Protein AF-A0A8H5GLR8-F1 (afdb_monomer)

Secondary structure (DSSP, 8-state):
--TTHHHHHHHHHHHHT-----S-HHHHHHHHHHIIIIIHHHHHHHHHHHH-SB---SS-HHHHHHHHS-HHHHH-GGGGG-STTHHHHHHHHHHHHHHHHHHHHHHHTT--TT-HHHHHHHHHHHHHHHTHHHHHHHHHHH-----HHHHT-TT--S--SHHHHHHHTTPPBS-SSS----PPPTTS---SHHHHHHHHHHHH-GGGGGTTHHHHHHHHHGGGHHHHHHTT-

Organism: NCBI:txid182062

Radius of gyration: 23.13 Å; Cα contacts (8 Å, |Δi|>4): 147; chains: 1; bounding box: 67×40×67 Å

Solvent-accessible surface area (backbone atoms only — not comparable to full-atom values): 13855 Å² total; per-residue (Å²): 137,72,76,64,62,62,55,57,54,52,55,57,50,57,67,72,61,64,72,77,70,66,67,49,68,65,57,49,50,51,48,53,49,45,40,57,74,48,43,49,62,51,49,30,53,51,54,31,63,71,66,48,62,54,59,66,54,85,91,43,58,70,59,36,47,57,48,69,36,46,72,59,35,71,79,37,61,71,55,70,66,63,43,54,50,52,60,58,49,53,50,62,51,54,53,55,54,46,55,49,55,52,48,50,58,60,44,58,80,70,51,61,94,79,47,59,66,60,51,53,49,51,50,52,54,50,36,62,72,47,32,42,53,62,50,51,47,51,58,59,41,58,56,74,75,76,56,74,82,63,68,77,42,94,81,65,84,68,63,78,48,57,67,48,33,32,57,75,70,68,51,53,64,68,55,94,86,56,88,66,80,78,69,78,62,84,88,69,68,70,80,32,55,65,51,43,54,53,47,47,41,71,77,67,34,75,65,55,37,50,62,67,38,66,58,53,45,50,66,57,52,56,70,46,48,65,60,59,56,60,76,75,112

Structure (mmCIF, N/CA/C/O backbone):
data_AF-A0A8H5GLR8-F1
#
_entry.id   AF-A0A8H5GLR8-F1
#
loop_
_atom_site.group_PDB
_atom_site.id
_atom_site.type_symbol
_atom_site.label_atom_id
_atom_site.label_alt_id
_atom_site.label_comp_id
_atom_site.label_asym_id
_atom_site.label_entity_id
_atom_site.label_seq_id
_atom_site.pdbx_PDB_ins_code
_atom_site.Cartn_x
_atom_site.Cartn_y
_atom_site.Cartn_z
_atom_site.occupancy
_atom_site.B_iso_or_equiv
_atom_site.auth_seq_id
_atom_site.auth_comp_id
_atom_site.auth_asym_id
_atom_site.auth_atom_id
_atom_site.pdbx_PDB_model_num
ATOM 1 N N . MET A 1 1 ? 42.102 12.357 -31.271 1.00 46.59 1 MET A N 1
ATOM 2 C CA . MET A 1 1 ? 41.316 13.288 -30.426 1.00 46.59 1 MET A CA 1
ATOM 3 C C . MET A 1 1 ? 39.898 13.546 -30.969 1.00 46.59 1 MET A C 1
ATOM 5 O O . MET A 1 1 ? 39.200 14.393 -30.437 1.00 46.59 1 MET A O 1
ATOM 9 N N . SER A 1 2 ? 39.437 12.799 -31.984 1.00 44.88 2 SER A N 1
ATOM 10 C CA . SER A 1 2 ? 38.099 12.926 -32.594 1.00 44.88 2 SER A CA 1
ATOM 11 C C . SER A 1 2 ? 37.100 11.843 -32.152 1.00 44.88 2 SER A C 1
ATOM 13 O O . SER A 1 2 ? 35.905 11.990 -32.369 1.00 44.88 2 SER A O 1
ATOM 15 N N . THR A 1 3 ? 37.557 10.778 -31.490 1.00 44.88 3 THR A N 1
ATOM 16 C CA . THR A 1 3 ? 36.729 9.629 -31.073 1.00 44.88 3 THR A CA 1
ATOM 17 C C . THR A 1 3 ? 36.078 9.771 -29.695 1.00 44.88 3 THR A C 1
ATOM 19 O O . THR A 1 3 ? 35.185 9.001 -29.367 1.00 44.88 3 THR A O 1
ATOM 22 N N . ILE A 1 4 ? 36.475 10.759 -28.886 1.00 44.59 4 ILE A N 1
ATOM 23 C CA . ILE A 1 4 ? 35.884 10.987 -27.551 1.00 44.59 4 ILE A CA 1
ATOM 24 C C . ILE A 1 4 ? 34.632 11.881 -27.645 1.00 44.59 4 ILE A C 1
ATOM 26 O O . ILE A 1 4 ? 33.706 11.744 -26.850 1.00 44.59 4 ILE A O 1
ATOM 30 N N . ILE A 1 5 ? 34.544 12.737 -28.668 1.00 43.62 5 ILE A N 1
ATOM 31 C CA . ILE A 1 5 ? 33.440 13.697 -28.837 1.00 43.62 5 ILE A CA 1
ATOM 32 C C . ILE A 1 5 ? 32.143 13.004 -29.309 1.00 43.62 5 ILE A C 1
ATOM 34 O O . ILE A 1 5 ? 31.051 13.432 -28.937 1.00 43.62 5 ILE A O 1
ATOM 38 N N . SER A 1 6 ? 32.226 11.881 -30.035 1.00 40.78 6 SER A N 1
ATOM 39 C CA . SER A 1 6 ? 31.035 11.122 -30.465 1.00 40.78 6 SER A CA 1
ATOM 40 C C . SER A 1 6 ? 30.345 10.355 -29.326 1.00 40.78 6 SER A C 1
ATOM 42 O O . SER A 1 6 ? 29.136 10.128 -29.379 1.00 40.78 6 SER A O 1
ATOM 44 N N . SER A 1 7 ? 31.082 10.008 -28.265 1.00 40.75 7 SER A N 1
ATOM 45 C CA . SER A 1 7 ? 30.530 9.320 -27.088 1.00 40.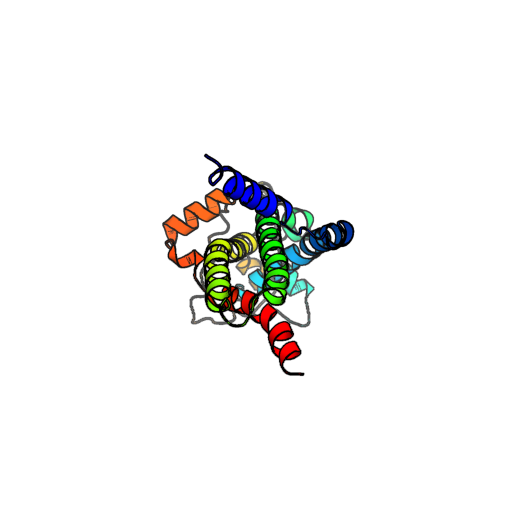75 7 SER A CA 1
ATOM 46 C C . SER A 1 7 ? 29.696 10.266 -26.211 1.00 40.75 7 SER A C 1
ATOM 48 O O . SER A 1 7 ? 28.595 9.924 -25.781 1.00 40.75 7 SER A O 1
ATOM 50 N N . VAL A 1 8 ? 30.145 11.515 -26.038 1.00 43.00 8 VAL A N 1
ATOM 51 C CA . VAL A 1 8 ? 29.440 12.520 -25.216 1.00 43.00 8 VAL A CA 1
ATOM 52 C C . VAL A 1 8 ? 28.137 12.998 -25.878 1.00 43.00 8 VAL A C 1
ATOM 54 O O . VAL A 1 8 ? 27.145 13.260 -25.192 1.00 43.00 8 VAL A O 1
ATOM 57 N N . SER A 1 9 ? 28.094 13.033 -27.216 1.00 37.41 9 SER A N 1
ATOM 58 C CA . SER A 1 9 ? 26.870 13.333 -27.974 1.00 37.41 9 SER A CA 1
ATOM 59 C C . SER A 1 9 ? 25.804 12.234 -27.834 1.00 37.41 9 SER A C 1
ATOM 61 O O . SER A 1 9 ? 24.622 12.551 -27.699 1.00 37.41 9 SER A O 1
ATOM 63 N N . SER A 1 10 ? 26.206 10.958 -27.757 1.00 38.25 10 SER A N 1
ATOM 64 C CA . SER A 1 10 ? 25.266 9.846 -27.533 1.00 38.25 10 SER A CA 1
ATOM 65 C C . SER A 1 10 ? 24.681 9.849 -26.116 1.00 38.25 10 SER A C 1
ATOM 67 O O . SER A 1 10 ? 23.498 9.568 -25.942 1.00 38.25 10 SER A O 1
ATOM 69 N N . ILE A 1 11 ? 25.464 10.246 -25.107 1.00 44.25 11 ILE A N 1
ATOM 70 C CA . ILE A 1 11 ? 24.987 10.343 -23.715 1.00 44.25 11 ILE A CA 1
ATOM 71 C C . ILE A 1 11 ? 23.998 11.510 -23.547 1.00 44.25 11 ILE A C 1
ATOM 73 O O . ILE A 1 11 ? 22.987 11.368 -22.861 1.00 44.25 11 ILE A O 1
ATOM 77 N N . SER A 1 12 ? 24.224 12.637 -24.232 1.00 34.44 12 SER A N 1
ATOM 78 C CA . SER A 1 12 ? 23.285 13.773 -24.205 1.00 34.44 12 SER A CA 1
ATOM 79 C C . SER A 1 12 ? 21.965 13.465 -24.926 1.00 34.44 12 SER A C 1
ATOM 81 O O . SER A 1 12 ? 20.910 13.947 -24.519 1.00 34.44 12 SER A O 1
ATOM 83 N N . CYS A 1 13 ? 21.990 12.610 -25.953 1.00 35.56 13 CYS A N 1
ATOM 84 C CA . CYS A 1 13 ? 20.774 12.151 -26.629 1.00 35.56 13 CYS A CA 1
ATOM 85 C C . CYS A 1 13 ? 20.002 11.104 -25.800 1.00 35.56 13 CYS A C 1
ATOM 87 O O . CYS A 1 13 ? 18.771 11.073 -25.830 1.00 35.56 13 CYS A O 1
ATOM 89 N N . PHE A 1 14 ? 20.703 10.306 -24.986 1.00 34.09 14 PHE A N 1
ATOM 90 C CA . PHE A 1 14 ? 20.088 9.341 -24.068 1.00 34.09 14 PHE A CA 1
ATOM 91 C C . PHE A 1 14 ? 19.267 10.022 -22.958 1.00 34.09 14 PHE A C 1
ATOM 93 O O . PHE A 1 14 ? 18.215 9.527 -22.567 1.00 34.09 14 PHE A O 1
ATOM 100 N N . PHE A 1 15 ? 19.685 11.207 -22.501 1.00 34.91 15 PHE A N 1
ATOM 101 C CA . PHE A 1 15 ? 18.905 11.988 -21.532 1.00 34.91 15 PHE A CA 1
ATOM 102 C C . PHE A 1 15 ? 17.712 12.727 -22.156 1.00 34.91 15 PHE A C 1
ATOM 104 O O . PHE A 1 15 ? 16.694 12.912 -21.490 1.00 34.91 15 PHE A O 1
ATOM 111 N N . HIS A 1 16 ? 17.788 13.100 -23.438 1.00 36.31 16 HIS A N 1
ATOM 112 C CA . HIS A 1 16 ? 16.696 13.793 -24.136 1.00 36.31 16 HIS A CA 1
ATOM 113 C C . HIS A 1 16 ? 15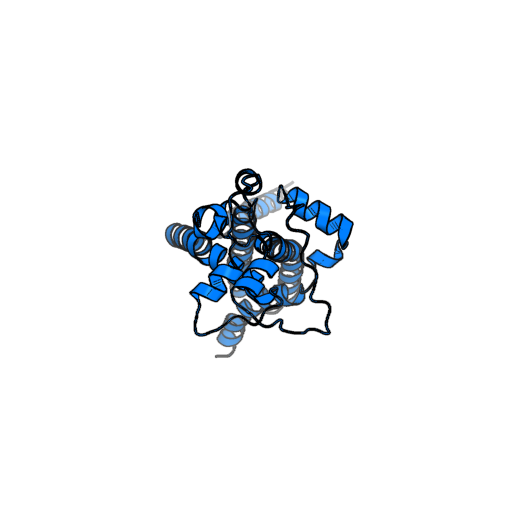.617 12.845 -24.699 1.00 36.31 16 HIS A C 1
ATOM 115 O O . HIS A 1 16 ? 14.591 13.291 -25.217 1.00 36.31 16 HIS A O 1
ATOM 121 N N . THR A 1 17 ? 15.838 11.534 -24.582 1.00 42.75 17 THR A N 1
ATOM 122 C CA . THR A 1 17 ? 14.923 10.464 -25.002 1.00 42.75 17 THR A CA 1
ATOM 123 C C . THR A 1 17 ? 14.305 9.726 -23.818 1.00 42.75 17 THR A C 1
ATOM 125 O O . THR A 1 17 ? 13.822 8.613 -23.984 1.00 42.75 17 THR A O 1
ATOM 128 N N . LEU A 1 18 ? 14.234 10.349 -22.635 1.00 40.25 18 LEU A N 1
ATOM 129 C CA . LEU A 1 18 ? 13.210 9.986 -21.655 1.00 40.25 18 LEU A CA 1
ATOM 130 C C . LEU A 1 18 ? 11.858 10.407 -22.242 1.00 40.25 18 LEU A C 1
ATOM 132 O O . LEU A 1 18 ? 11.520 11.594 -22.203 1.00 40.25 18 LEU A O 1
ATOM 136 N N . PRO A 1 19 ? 11.053 9.488 -22.800 1.00 47.41 19 PRO A N 1
ATOM 137 C CA . PRO A 1 19 ? 9.763 9.834 -23.336 1.00 47.41 19 PRO A CA 1
ATOM 138 C C . PRO A 1 19 ? 8.826 9.788 -22.141 1.00 47.41 19 PRO A C 1
ATOM 140 O O . PRO A 1 19 ? 7.995 8.895 -22.001 1.00 47.41 19 PRO A O 1
ATOM 143 N N . PHE A 1 20 ? 8.906 10.813 -21.296 1.00 43.56 20 PHE A N 1
ATOM 144 C CA . PHE A 1 20 ? 7.704 11.312 -20.651 1.00 43.56 20 PHE A CA 1
ATOM 145 C C . PHE A 1 20 ? 6.862 11.925 -21.781 1.00 43.56 20 PHE A C 1
ATOM 147 O O . PHE A 1 20 ? 6.692 13.133 -21.898 1.00 43.56 20 PHE A O 1
ATOM 154 N N . ARG A 1 21 ? 6.388 11.086 -22.712 1.00 45.56 21 ARG A N 1
ATOM 155 C CA . ARG A 1 21 ? 5.297 11.436 -23.606 1.00 45.56 21 ARG A CA 1
ATOM 156 C C . ARG A 1 21 ? 4.118 11.469 -22.662 1.00 45.56 21 ARG A C 1
ATOM 158 O O . ARG A 1 21 ? 3.559 10.433 -22.319 1.00 45.56 21 ARG A O 1
ATOM 165 N N . ILE A 1 22 ? 3.890 12.660 -22.123 1.00 50.97 22 ILE A N 1
ATOM 166 C CA . ILE A 1 22 ? 2.874 12.963 -21.137 1.00 50.97 22 ILE A CA 1
ATOM 167 C C . ILE A 1 22 ? 1.549 12.477 -21.734 1.00 50.97 22 ILE A C 1
ATOM 169 O O . ILE A 1 22 ? 0.907 13.185 -22.507 1.00 50.97 22 ILE A O 1
ATOM 173 N N . ALA A 1 23 ? 1.129 11.254 -21.391 1.00 52.47 23 ALA A N 1
ATOM 174 C CA . ALA A 1 23 ? -0.288 10.985 -21.226 1.00 52.47 23 ALA A CA 1
ATOM 175 C C . ALA A 1 23 ? -0.777 12.162 -20.388 1.00 52.47 23 ALA A C 1
ATOM 177 O O . ALA A 1 23 ? -0.186 12.400 -19.334 1.00 52.47 23 ALA A O 1
ATOM 178 N N . SER A 1 24 ? -1.671 12.973 -20.964 1.00 68.44 24 SER A N 1
ATOM 179 C CA . SER A 1 24 ? -1.927 14.366 -20.577 1.00 68.44 24 SER A CA 1
ATOM 180 C C . SER A 1 24 ? -1.758 14.589 -19.067 1.00 68.44 24 SER A C 1
ATOM 182 O O . SER A 1 24 ? -2.217 13.759 -18.282 1.00 68.44 24 SER A O 1
ATOM 184 N N . PRO A 1 25 ? -1.121 15.685 -18.611 1.00 74.88 25 PRO A N 1
ATOM 185 C CA . PRO A 1 25 ? -0.875 15.886 -17.177 1.00 74.88 25 PRO A CA 1
ATOM 186 C C . PRO A 1 25 ? -2.185 15.788 -16.376 1.00 74.88 25 PRO A C 1
ATOM 188 O O . PRO A 1 25 ? -2.197 15.347 -15.233 1.00 74.88 25 PRO A O 1
ATOM 191 N N . LEU A 1 26 ? -3.306 16.079 -17.038 1.00 79.12 26 LEU A N 1
ATOM 192 C CA . LEU A 1 26 ? -4.665 15.843 -16.579 1.00 79.12 26 LEU A CA 1
ATOM 193 C C . LEU A 1 26 ? -5.005 14.365 -16.301 1.00 79.12 26 LEU A C 1
ATOM 195 O O . LEU A 1 26 ? -5.579 14.089 -15.257 1.00 79.12 26 LEU A O 1
ATOM 199 N N . LEU A 1 27 ? -4.647 13.408 -17.164 1.00 79.50 27 LEU A N 1
ATOM 200 C CA . LEU A 1 27 ? -4.797 11.971 -16.890 1.00 79.50 27 LEU A CA 1
ATOM 201 C C . LEU A 1 27 ? -3.918 11.518 -15.723 1.00 79.50 27 LEU A C 1
ATOM 203 O O . LEU A 1 27 ? -4.358 10.713 -14.904 1.00 79.50 27 LEU A O 1
ATOM 207 N N . PHE A 1 28 ? -2.694 12.042 -15.622 1.00 77.31 28 PHE A N 1
ATOM 208 C CA . PHE A 1 28 ? -1.814 11.745 -14.492 1.00 77.31 28 PHE A CA 1
ATOM 209 C C . PHE A 1 28 ? -2.422 12.242 -13.174 1.00 77.31 28 PHE A C 1
ATOM 211 O O . PHE A 1 28 ? -2.569 11.465 -12.233 1.00 77.31 28 PHE A O 1
ATOM 218 N N . VAL A 1 29 ? -2.845 13.508 -13.131 1.00 82.31 29 VAL A N 1
ATOM 219 C CA . VAL A 1 29 ? -3.492 14.113 -11.959 1.00 82.31 29 VAL A CA 1
ATOM 220 C C . VAL A 1 29 ? -4.812 13.415 -11.637 1.00 82.31 29 V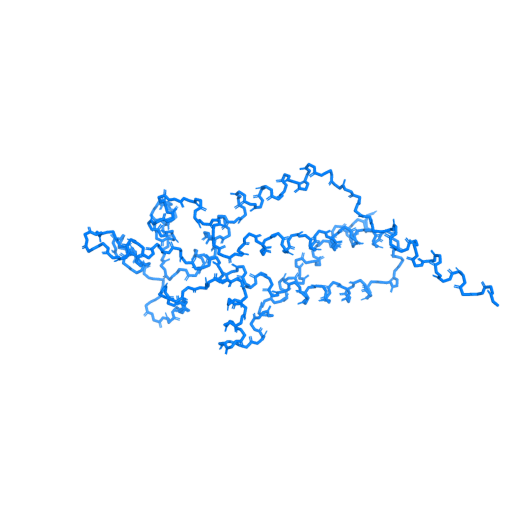AL A C 1
ATOM 222 O O . VAL A 1 29 ? -5.039 13.063 -10.485 1.00 82.31 29 VAL A O 1
ATOM 225 N N . SER A 1 30 ? -5.654 13.146 -12.638 1.00 85.75 30 SER A N 1
ATOM 226 C CA . SER A 1 30 ? -6.920 12.420 -12.475 1.00 85.75 30 SER A CA 1
ATOM 227 C C . SER A 1 30 ? -6.700 11.032 -11.876 1.00 85.75 30 SER A C 1
ATOM 229 O O . SER A 1 30 ? -7.392 10.652 -10.935 1.00 85.75 30 SER A O 1
ATOM 231 N N . ARG A 1 31 ? -5.691 10.294 -12.352 1.00 82.19 31 ARG A N 1
ATOM 232 C CA . ARG A 1 31 ? -5.338 8.982 -11.805 1.00 82.19 31 ARG A CA 1
ATOM 233 C C . ARG A 1 31 ? -4.783 9.076 -10.387 1.00 82.19 31 ARG A C 1
ATOM 235 O O . ARG A 1 31 ? -5.154 8.259 -9.552 1.00 82.19 31 ARG A O 1
ATOM 242 N N . MET A 1 32 ? -3.903 10.036 -10.105 1.00 82.69 32 MET A N 1
ATOM 243 C CA . MET A 1 32 ? -3.391 10.253 -8.746 1.00 82.69 32 MET A CA 1
ATOM 244 C C . MET A 1 32 ? -4.530 10.580 -7.783 1.00 82.69 32 MET A C 1
ATOM 246 O O . MET A 1 32 ? -4.592 10.014 -6.696 1.00 82.69 32 MET A O 1
ATOM 250 N N . LEU A 1 33 ? -5.472 11.419 -8.214 1.00 86.19 33 LEU A N 1
ATOM 251 C CA . LEU A 1 33 ? -6.668 11.744 -7.452 1.00 86.19 33 LEU A CA 1
ATOM 252 C C . LEU A 1 33 ? -7.563 10.515 -7.253 1.00 86.19 33 LEU A C 1
ATOM 254 O O . LEU A 1 33 ? -8.051 10.304 -6.151 1.00 86.19 33 LEU A O 1
ATOM 258 N N . TYR A 1 34 ? -7.738 9.675 -8.275 1.00 88.69 34 TYR A N 1
ATOM 259 C CA . TYR A 1 34 ? -8.478 8.416 -8.165 1.00 88.69 34 TYR A CA 1
ATOM 260 C C . TYR A 1 34 ? -7.835 7.460 -7.149 1.00 88.69 34 TYR A C 1
ATOM 262 O O . TYR A 1 34 ? -8.517 6.923 -6.279 1.00 88.69 34 TYR A O 1
ATOM 270 N N . ILE A 1 35 ? -6.516 7.266 -7.222 1.00 83.19 35 ILE A N 1
ATOM 271 C CA . ILE A 1 35 ? -5.778 6.405 -6.287 1.00 83.19 35 ILE A CA 1
ATOM 272 C C . ILE A 1 35 ? -5.864 6.963 -4.869 1.00 83.19 35 ILE A C 1
ATOM 274 O O . ILE A 1 35 ? -6.059 6.196 -3.930 1.00 83.19 35 ILE A O 1
ATOM 278 N N . LEU A 1 36 ? -5.751 8.282 -4.718 1.00 83.88 36 LEU A N 1
ATOM 279 C CA . LEU A 1 36 ? -5.915 8.940 -3.435 1.00 83.88 36 LEU A CA 1
ATOM 280 C C . LEU A 1 36 ? -7.332 8.689 -2.913 1.00 83.88 36 LEU A C 1
ATOM 282 O O . LEU A 1 36 ? -7.474 8.012 -1.914 1.00 83.88 36 LEU A O 1
ATOM 286 N N . LEU A 1 37 ? -8.371 9.145 -3.612 1.00 86.69 37 LEU A N 1
ATOM 287 C CA . LEU A 1 37 ? -9.754 9.140 -3.122 1.00 86.69 37 LEU A CA 1
ATOM 288 C C . LEU A 1 37 ? -10.378 7.748 -2.977 1.00 86.69 37 LEU A C 1
ATOM 290 O O . LEU A 1 37 ? -11.208 7.549 -2.097 1.00 86.69 37 LEU A O 1
ATOM 294 N N . LEU A 1 38 ? -10.040 6.809 -3.861 1.00 88.50 38 LEU A N 1
ATOM 295 C CA . LEU A 1 38 ? -10.677 5.490 -3.912 1.00 88.50 38 LEU A CA 1
ATOM 296 C C . LEU A 1 38 ? -9.692 4.360 -3.635 1.00 88.50 38 LEU A C 1
ATOM 298 O O . LEU A 1 38 ? -10.050 3.389 -2.971 1.00 88.50 38 LEU A O 1
ATOM 302 N N . GLY A 1 39 ? -8.450 4.475 -4.105 1.00 85.12 39 GLY A N 1
ATOM 303 C CA . GLY A 1 39 ? -7.438 3.429 -3.943 1.00 85.12 39 GLY A CA 1
ATOM 304 C C . GLY A 1 39 ? -7.066 3.182 -2.482 1.00 85.12 39 GLY A C 1
ATOM 305 O O . GLY A 1 39 ? -7.065 2.038 -2.045 1.00 85.12 39 GLY A O 1
ATOM 306 N N . ILE A 1 40 ? -6.823 4.241 -1.709 1.00 86.88 40 ILE A N 1
ATOM 307 C CA . ILE A 1 40 ? -6.464 4.118 -0.288 1.00 86.88 40 ILE A CA 1
ATOM 308 C C . ILE A 1 40 ? -7.588 3.470 0.542 1.00 86.88 40 ILE A C 1
ATOM 310 O O . ILE A 1 40 ? -7.323 2.434 1.150 1.00 86.88 40 ILE A O 1
ATOM 314 N N . PRO A 1 41 ? -8.830 4.000 0.573 1.00 88.19 41 PRO A N 1
ATOM 315 C CA . PRO A 1 41 ? -9.890 3.403 1.387 1.00 88.19 41 PRO A CA 1
ATOM 316 C C . PRO A 1 41 ? -10.299 2.005 0.919 1.00 88.19 41 PRO A C 1
ATOM 318 O O . PRO A 1 41 ? -10.629 1.160 1.746 1.00 88.19 41 PRO A O 1
ATOM 321 N N . SER A 1 42 ? -10.260 1.725 -0.388 1.00 88.75 42 SER A N 1
ATOM 322 C CA . SER A 1 42 ? -10.533 0.366 -0.872 1.00 88.75 42 SER A CA 1
ATOM 323 C C . SER A 1 42 ? -9.450 -0.617 -0.437 1.00 88.75 42 SER A C 1
ATOM 325 O O . SER A 1 42 ? -9.783 -1.711 0.009 1.00 88.75 42 SER A O 1
ATOM 327 N N . ALA A 1 43 ? -8.174 -0.226 -0.499 1.00 87.69 43 ALA A N 1
ATOM 328 C CA . ALA A 1 43 ? -7.065 -1.056 -0.051 1.00 87.69 43 ALA A CA 1
ATOM 329 C C . ALA A 1 43 ? -7.130 -1.333 1.456 1.00 87.69 43 ALA A C 1
ATOM 331 O O . ALA A 1 43 ? -6.993 -2.483 1.859 1.00 87.69 43 ALA A O 1
ATOM 332 N N . THR A 1 44 ? -7.386 -0.322 2.293 1.00 89.25 44 THR A N 1
ATOM 333 C CA . THR A 1 44 ? -7.487 -0.530 3.748 1.00 89.25 44 THR A CA 1
ATOM 334 C C . THR A 1 44 ? -8.643 -1.456 4.109 1.00 89.25 44 THR A C 1
ATOM 336 O O . THR A 1 44 ? -8.444 -2.389 4.880 1.00 89.25 44 THR A O 1
ATOM 339 N N . ILE A 1 45 ? -9.829 -1.252 3.523 1.00 90.56 45 ILE A N 1
ATOM 340 C CA . ILE A 1 45 ? -10.987 -2.122 3.757 1.00 90.56 45 ILE A CA 1
ATOM 341 C C . ILE A 1 45 ? -10.682 -3.545 3.288 1.00 90.56 45 ILE A C 1
ATOM 343 O O . ILE A 1 45 ? -10.948 -4.489 4.023 1.00 90.56 45 ILE A O 1
ATOM 347 N N . LEU A 1 46 ? -10.104 -3.704 2.095 1.00 90.81 46 LEU A N 1
ATOM 348 C CA . LEU A 1 46 ? -9.786 -5.012 1.528 1.00 90.81 46 LEU A CA 1
ATOM 349 C C . LEU A 1 46 ? -8.776 -5.775 2.388 1.00 90.81 46 LEU A C 1
ATOM 351 O O . LEU A 1 46 ? -9.021 -6.926 2.734 1.00 90.81 46 LEU A O 1
ATOM 355 N N . TYR A 1 47 ? -7.652 -5.150 2.742 1.00 89.12 47 TYR A N 1
ATOM 356 C CA . TYR A 1 47 ? -6.609 -5.823 3.513 1.00 89.12 47 TYR A CA 1
ATOM 357 C C . TYR A 1 47 ? -7.075 -6.162 4.926 1.00 89.12 47 TYR A C 1
ATOM 359 O O . TYR A 1 47 ? -6.813 -7.267 5.392 1.00 89.12 47 TYR A O 1
ATOM 367 N N . ARG A 1 48 ? -7.837 -5.276 5.577 1.00 88.69 48 ARG A N 1
ATOM 368 C CA . ARG A 1 48 ? -8.439 -5.586 6.878 1.00 88.69 48 ARG A CA 1
ATOM 369 C C . ARG A 1 48 ? -9.472 -6.705 6.767 1.00 88.69 48 ARG A C 1
ATOM 371 O O . ARG A 1 48 ? -9.416 -7.638 7.550 1.00 88.69 48 ARG A O 1
ATOM 378 N N . ALA A 1 49 ? -10.325 -6.692 5.742 1.00 89.06 49 ALA A N 1
ATOM 379 C CA . ALA A 1 49 ? -11.315 -7.749 5.532 1.00 89.06 49 ALA A CA 1
ATOM 380 C C . AL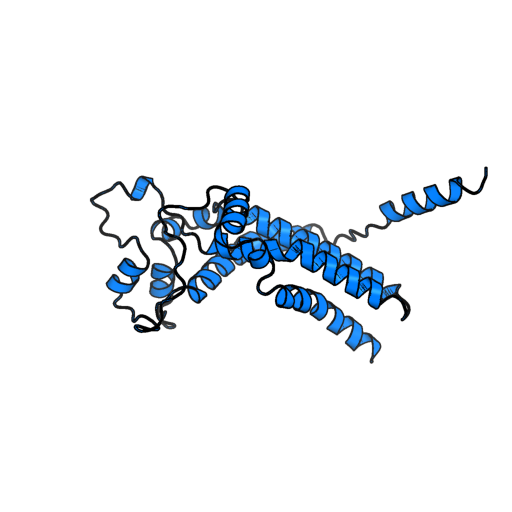A A 1 49 ? -10.690 -9.129 5.286 1.00 89.06 49 ALA A C 1
ATOM 382 O O . ALA A 1 49 ? -11.291 -10.133 5.647 1.00 89.06 49 ALA A O 1
ATOM 383 N N . ILE A 1 50 ? -9.496 -9.184 4.688 1.00 87.69 50 ILE A N 1
ATOM 384 C CA . ILE A 1 50 ? -8.752 -10.435 4.481 1.00 87.69 50 ILE A CA 1
ATOM 385 C C . ILE A 1 50 ? -8.119 -10.939 5.785 1.00 87.69 50 ILE A C 1
ATOM 387 O O . ILE A 1 50 ? -8.034 -12.147 5.986 1.00 87.69 50 ILE A O 1
ATOM 391 N N . CYS A 1 51 ? -7.641 -10.038 6.646 1.00 85.25 51 CYS A N 1
ATOM 392 C CA . CYS A 1 51 ? -6.928 -10.403 7.872 1.00 85.25 51 CYS A CA 1
ATOM 393 C C . CYS A 1 51 ? -7.833 -10.566 9.102 1.00 85.25 51 CYS A C 1
ATOM 395 O O . CYS A 1 51 ? -7.364 -11.059 10.124 1.00 85.25 51 CYS A O 1
ATOM 397 N N . THR A 1 52 ? -9.100 -10.165 9.017 1.00 86.12 52 THR A N 1
ATOM 398 C CA . THR A 1 52 ? -10.067 -10.307 10.107 1.00 86.12 52 THR A CA 1
ATOM 399 C C . THR A 1 52 ? -10.403 -11.788 10.367 1.00 86.12 52 THR A C 1
ATOM 401 O O . THR A 1 52 ? -10.812 -12.486 9.437 1.00 86.12 52 THR A O 1
ATOM 404 N N . PRO A 1 53 ? -10.306 -12.279 11.623 1.00 84.44 53 PRO A N 1
ATOM 405 C CA . PRO A 1 53 ? -10.662 -13.653 12.002 1.00 84.44 53 PRO A CA 1
ATOM 406 C C . PRO A 1 53 ? -12.176 -13.919 12.025 1.00 84.44 53 PRO A C 1
ATOM 408 O O . PRO A 1 53 ? -12.597 -15.045 12.276 1.00 84.44 53 PRO A O 1
ATOM 411 N N . TYR A 1 54 ? -13.020 -12.908 11.804 1.00 85.69 54 TYR A N 1
ATOM 412 C CA . TYR A 1 54 ? -14.475 -13.007 11.931 1.00 85.69 54 TYR A CA 1
ATOM 413 C C . TYR A 1 54 ? -15.173 -13.190 10.585 1.00 85.69 54 TYR A C 1
ATOM 415 O O . TYR A 1 54 ? -14.805 -12.593 9.573 1.00 85.69 54 TYR A O 1
ATOM 423 N N . VAL A 1 55 ? -16.260 -13.964 10.584 1.00 86.62 55 VAL A N 1
ATOM 424 C CA . VAL A 1 55 ? -17.130 -14.087 9.411 1.00 86.62 55 VAL A CA 1
ATOM 425 C C . VAL A 1 55 ? -17.933 -12.797 9.251 1.00 86.62 55 VAL A C 1
ATOM 427 O O . VAL A 1 55 ? -18.854 -12.513 10.018 1.00 86.62 55 VAL A O 1
ATOM 430 N N . LEU A 1 56 ? -17.585 -12.008 8.237 1.00 86.62 56 LEU A N 1
ATOM 431 C CA . LEU A 1 56 ? -18.252 -10.740 7.954 1.00 86.62 56 LEU A CA 1
ATOM 432 C C . LEU A 1 56 ? -19.593 -10.975 7.235 1.00 86.62 56 LEU A C 1
ATOM 434 O O . LEU A 1 56 ? -19.640 -11.682 6.223 1.00 86.62 56 LEU A O 1
ATOM 438 N N . PRO A 1 57 ? -20.697 -10.361 7.694 1.00 88.19 57 PRO A N 1
ATOM 439 C CA . PRO A 1 57 ? -21.987 -10.503 7.037 1.00 88.19 57 PRO A CA 1
ATOM 440 C C . PRO A 1 57 ? -22.018 -9.751 5.696 1.00 88.19 57 PRO A C 1
ATOM 442 O O . PRO A 1 57 ? -21.787 -8.544 5.618 1.00 88.19 57 PRO A O 1
ATOM 445 N N . ILE A 1 58 ? -22.367 -10.463 4.620 1.00 86.94 58 ILE A N 1
ATOM 446 C CA . ILE A 1 58 ? -22.454 -9.896 3.259 1.00 86.94 58 ILE A CA 1
ATOM 447 C C . ILE A 1 58 ? -23.661 -8.950 3.123 1.00 86.94 58 ILE A C 1
ATOM 449 O O . ILE A 1 58 ? -23.605 -7.958 2.400 1.00 86.94 58 ILE A O 1
ATOM 453 N N . PHE A 1 59 ? -24.752 -9.232 3.842 1.00 91.81 59 PHE A N 1
ATOM 454 C CA . PHE A 1 59 ? -26.019 -8.499 3.725 1.00 91.81 59 PHE A CA 1
ATOM 455 C C . PHE A 1 59 ? -26.125 -7.259 4.626 1.00 91.81 59 PHE A C 1
ATOM 457 O O . PHE A 1 59 ? -27.060 -6.476 4.474 1.00 91.81 59 PHE A O 1
ATOM 464 N N . SER A 1 60 ? -25.177 -7.044 5.542 1.00 89.69 60 SER A N 1
ATOM 465 C CA . SER A 1 60 ? -25.152 -5.884 6.442 1.00 89.69 60 SER A CA 1
ATOM 466 C C . SER A 1 60 ? -23.787 -5.183 6.402 1.00 89.69 60 SER A C 1
ATOM 468 O O . SER A 1 60 ? -23.033 -5.209 7.376 1.00 89.69 60 SER A O 1
ATOM 470 N N . PRO A 1 61 ? -23.464 -4.478 5.297 1.00 87.75 61 PRO A N 1
ATOM 471 C CA . PRO A 1 61 ? -22.157 -3.843 5.119 1.00 87.75 61 PRO A CA 1
ATOM 472 C C . PRO A 1 61 ? -21.841 -2.805 6.203 1.00 87.75 61 PRO A C 1
ATOM 474 O O . PRO A 1 61 ? -20.674 -2.577 6.499 1.00 87.75 61 PRO A O 1
ATOM 477 N N . GLY A 1 62 ? -22.856 -2.204 6.835 1.00 89.00 62 GLY A N 1
ATOM 478 C CA . GLY A 1 62 ? -22.660 -1.302 7.973 1.00 89.00 62 GLY A CA 1
ATOM 479 C C . GLY A 1 62 ? -22.056 -1.992 9.200 1.00 89.00 62 GLY A C 1
ATOM 480 O O . GLY A 1 62 ? -21.205 -1.402 9.860 1.00 89.00 62 GLY A O 1
ATOM 481 N N . VAL A 1 63 ? -22.437 -3.248 9.468 1.00 86.88 63 VAL A N 1
ATOM 482 C CA . VAL A 1 63 ? -21.868 -4.053 10.562 1.00 86.88 63 VAL A CA 1
ATOM 483 C C . VAL A 1 63 ? -20.438 -4.450 10.212 1.00 86.88 63 VAL A C 1
ATOM 485 O O . VAL A 1 63 ? -19.525 -4.215 10.999 1.00 86.88 63 VAL A O 1
ATOM 488 N N . SER A 1 64 ? -20.213 -4.934 8.991 1.00 88.56 64 SER A N 1
ATOM 489 C CA . SER A 1 64 ? -18.875 -5.291 8.510 1.00 88.56 64 SER A CA 1
ATOM 490 C C . SER A 1 64 ? -17.916 -4.099 8.564 1.00 88.56 64 SER A C 1
ATOM 492 O O . SER A 1 64 ? -16.826 -4.205 9.112 1.00 88.56 64 SER A O 1
ATOM 494 N N . LEU A 1 65 ? -18.340 -2.922 8.095 1.00 87.06 65 LEU A N 1
ATOM 495 C CA . LEU A 1 65 ? -17.544 -1.697 8.198 1.00 87.06 65 LEU A CA 1
ATOM 496 C C . LEU A 1 65 ? -17.338 -1.250 9.645 1.00 87.06 65 LEU A C 1
ATOM 498 O O . LEU A 1 65 ? -16.290 -0.693 9.946 1.00 87.06 65 LEU A O 1
ATOM 502 N N . SER A 1 66 ? -18.310 -1.474 10.533 1.00 86.94 66 SER A N 1
ATOM 503 C CA . SER A 1 66 ? -18.157 -1.127 11.947 1.00 86.94 66 SER A CA 1
ATOM 504 C C . SER A 1 66 ? -17.126 -1.966 12.676 1.00 86.94 66 SER A C 1
ATOM 506 O O . SER A 1 66 ? -16.543 -1.436 13.605 1.00 86.94 66 SER A O 1
ATOM 508 N N . VAL A 1 67 ? -16.913 -3.207 12.233 1.00 85.50 67 VAL A N 1
ATOM 509 C CA . VAL A 1 67 ? -15.905 -4.130 12.770 1.00 85.50 67 VAL A CA 1
ATOM 510 C C . VAL A 1 67 ? -14.541 -3.884 12.135 1.00 85.50 67 VAL A C 1
ATOM 512 O O . VAL A 1 67 ? -13.522 -3.999 12.805 1.00 85.50 67 VAL A O 1
ATOM 515 N N . LEU A 1 68 ? -14.504 -3.527 10.846 1.00 86.81 68 LEU A N 1
ATOM 516 C CA . LEU A 1 68 ? -13.265 -3.282 10.095 1.00 86.81 68 LEU A CA 1
ATOM 517 C C . LEU A 1 68 ? -12.642 -1.903 10.358 1.00 86.81 68 LEU A C 1
ATOM 519 O O . LEU A 1 68 ? -11.420 -1.734 10.267 1.00 86.81 68 LEU A O 1
ATOM 523 N N . LEU A 1 69 ? -13.476 -0.894 10.612 1.00 84.81 69 LEU A N 1
ATOM 524 C CA . LEU A 1 69 ? -13.054 0.485 10.843 1.00 84.81 69 LEU A CA 1
ATOM 525 C C . LEU A 1 69 ? -13.215 0.844 12.314 1.00 84.81 69 LEU A C 1
ATOM 527 O O . LEU A 1 69 ? -14.293 0.684 12.890 1.00 84.81 69 LEU A O 1
ATOM 531 N N . SER A 1 70 ? -12.167 1.437 12.885 1.00 80.25 70 SER A N 1
ATOM 532 C CA . SER A 1 70 ? -12.214 1.933 14.260 1.00 80.25 70 SER A CA 1
ATOM 533 C C . SER A 1 70 ? -13.328 2.993 14.410 1.00 80.25 70 SER A C 1
ATOM 535 O O . SER A 1 70 ? -13.627 3.719 13.449 1.00 80.25 70 SER A O 1
ATOM 537 N N . PRO A 1 71 ? -13.984 3.127 15.582 1.00 79.06 71 PRO A N 1
ATOM 538 C CA . PRO A 1 71 ? -15.023 4.138 15.796 1.00 79.06 71 PRO A CA 1
ATOM 539 C C . PRO A 1 71 ? -14.536 5.563 15.481 1.00 79.06 71 PRO A C 1
ATOM 541 O O . PRO A 1 71 ? -15.283 6.381 14.934 1.00 79.06 71 PRO A O 1
ATOM 544 N N . THR A 1 72 ? -13.254 5.839 15.730 1.00 77.69 72 THR A N 1
ATOM 545 C CA . THR A 1 72 ? -12.581 7.104 15.397 1.00 77.69 72 THR A CA 1
ATOM 546 C C . THR A 1 72 ? -12.503 7.342 13.885 1.00 77.69 72 THR A C 1
ATOM 548 O O . THR A 1 72 ? -12.813 8.439 13.408 1.00 77.69 72 THR A O 1
ATOM 551 N N . GLU A 1 73 ? -12.150 6.312 13.113 1.00 83.31 73 GLU A N 1
ATOM 552 C CA . GLU A 1 73 ? -12.056 6.341 11.650 1.00 83.31 73 GLU A CA 1
ATOM 553 C C . GLU A 1 73 ? -13.438 6.514 11.009 1.00 83.31 73 GLU A C 1
ATOM 555 O O . GLU A 1 73 ? -13.577 7.264 10.042 1.00 83.31 73 GLU A O 1
ATOM 560 N N . ARG A 1 74 ? -14.484 5.906 11.590 1.00 84.00 74 ARG A N 1
ATOM 561 C CA . ARG A 1 74 ? -15.877 6.080 11.139 1.00 84.00 74 ARG A CA 1
ATOM 562 C C . ARG A 1 74 ? -16.378 7.509 11.324 1.00 84.00 74 ARG A C 1
ATOM 564 O O . ARG A 1 74 ? -17.039 8.048 10.440 1.00 84.00 74 ARG A O 1
ATOM 571 N N . ARG A 1 75 ? -16.053 8.140 12.456 1.00 84.06 75 ARG A N 1
ATOM 572 C CA . ARG A 1 75 ? -16.422 9.540 12.729 1.00 84.06 75 ARG A CA 1
ATOM 573 C C . ARG A 1 75 ? -15.612 10.524 11.879 1.00 84.06 75 ARG A C 1
ATOM 575 O O . ARG A 1 75 ? -16.109 11.599 11.549 1.00 84.06 75 ARG A O 1
ATOM 582 N N . LYS A 1 76 ? -14.362 10.186 11.542 1.00 85.69 76 LYS A N 1
ATOM 583 C CA . LYS A 1 76 ? -13.432 11.054 10.802 1.00 85.69 76 LYS A CA 1
ATOM 584 C C . LYS A 1 76 ? -12.710 10.265 9.694 1.00 85.69 76 LYS A C 1
ATOM 586 O O . LYS A 1 76 ? -11.527 9.958 9.852 1.00 85.69 76 LYS A O 1
ATOM 591 N N . PRO A 1 77 ? -13.350 10.027 8.531 1.00 82.56 77 PRO A N 1
ATOM 592 C CA . PRO A 1 77 ? -12.777 9.210 7.451 1.00 82.56 77 PRO A CA 1
ATOM 593 C C . PRO A 1 77 ? -11.479 9.794 6.877 1.00 82.56 77 PRO A C 1
ATOM 595 O O . PRO A 1 77 ? -10.629 9.069 6.368 1.00 82.56 77 PRO A O 1
ATOM 598 N N . TRP A 1 78 ? -11.275 11.107 7.018 1.00 83.00 78 TRP A N 1
ATOM 599 C CA . TRP A 1 78 ? -10.047 11.797 6.619 1.00 83.00 78 TRP A CA 1
ATOM 600 C C . TRP A 1 78 ? -8.797 11.264 7.341 1.00 83.00 78 TRP A C 1
ATOM 602 O O . TRP A 1 78 ? -7.695 11.349 6.805 1.00 83.00 78 TRP A O 1
ATOM 612 N N . LYS A 1 79 ? -8.949 10.692 8.545 1.00 82.06 79 LYS A N 1
ATOM 613 C CA . LYS A 1 79 ? -7.831 10.140 9.327 1.00 82.06 79 LYS A CA 1
ATOM 614 C C . LYS A 1 79 ? -7.216 8.894 8.713 1.00 82.06 79 LYS A C 1
ATOM 616 O O . LYS A 1 79 ? -6.041 8.634 8.944 1.00 82.06 79 LYS A O 1
ATOM 621 N N . LEU A 1 80 ? -7.978 8.185 7.887 1.00 79.94 80 LEU A N 1
ATOM 622 C CA . LEU A 1 80 ? -7.504 7.028 7.139 1.00 79.94 80 LEU A CA 1
ATOM 623 C C . LEU A 1 80 ? -6.424 7.410 6.106 1.00 79.94 80 LEU A C 1
ATOM 625 O O . LEU A 1 80 ? -5.576 6.602 5.743 1.00 79.94 80 LEU A O 1
ATOM 629 N N . TYR A 1 81 ? -6.425 8.669 5.660 1.00 79.81 81 TYR A N 1
ATOM 630 C CA . TYR A 1 81 ? -5.392 9.224 4.782 1.00 79.81 81 TYR A CA 1
ATOM 631 C C . TYR A 1 81 ? -4.163 9.725 5.542 1.00 79.81 81 TYR A C 1
ATOM 633 O O . TYR A 1 81 ? -3.097 9.879 4.948 1.00 79.81 81 TYR A O 1
ATOM 641 N N . LEU A 1 82 ? -4.311 9.991 6.843 1.00 75.00 82 LEU A N 1
ATOM 642 C CA . LEU A 1 82 ? -3.233 10.454 7.715 1.00 75.00 82 LEU A CA 1
ATOM 643 C C . LEU A 1 82 ? -2.349 9.315 8.234 1.00 75.00 82 LEU A C 1
ATOM 645 O O . LEU A 1 82 ? -1.377 9.596 8.934 1.00 75.00 82 LEU A O 1
ATOM 649 N N . THR A 1 83 ? -2.647 8.056 7.891 1.00 76.88 83 THR A N 1
ATOM 650 C CA . THR A 1 83 ? -1.797 6.914 8.239 1.00 76.88 83 THR A CA 1
ATOM 651 C C . THR A 1 83 ? -0.375 7.162 7.720 1.00 76.88 83 THR A C 1
ATOM 653 O O . THR A 1 83 ? -0.190 7.384 6.513 1.00 76.88 83 THR A O 1
ATOM 656 N N . PRO A 1 84 ? 0.640 7.184 8.605 1.00 70.12 84 PRO A N 1
ATOM 657 C CA . PRO A 1 84 ? 1.940 7.759 8.298 1.00 70.12 84 PRO A CA 1
ATOM 658 C C . PRO A 1 84 ? 2.597 7.064 7.103 1.00 70.12 84 PRO A C 1
ATOM 660 O O . PRO A 1 84 ? 2.964 5.893 7.137 1.00 70.12 84 PRO A O 1
ATOM 663 N N . GLY A 1 85 ? 2.746 7.828 6.019 1.00 71.94 85 GLY A N 1
ATOM 664 C CA . GLY A 1 85 ? 3.440 7.422 4.803 1.00 71.94 85 GLY A CA 1
ATOM 665 C C . GLY A 1 85 ? 2.690 6.460 3.874 1.00 71.94 85 GLY A C 1
ATOM 666 O O . GLY A 1 85 ? 3.226 6.131 2.819 1.00 71.94 85 GLY A O 1
ATOM 667 N N . LEU A 1 86 ? 1.431 6.106 4.154 1.00 77.56 86 LEU A N 1
ATOM 668 C CA . LEU A 1 86 ? 0.604 5.325 3.223 1.00 77.56 86 LEU A CA 1
ATOM 669 C C . LEU A 1 86 ? 0.433 6.049 1.875 1.00 77.56 86 LEU A C 1
ATOM 671 O O . LEU A 1 86 ? 0.585 5.445 0.813 1.00 77.56 86 LEU A O 1
ATOM 675 N N . LEU A 1 87 ? 0.191 7.363 1.918 1.00 79.19 87 LEU A N 1
ATOM 676 C CA . LEU A 1 87 ? 0.064 8.219 0.735 1.00 79.19 87 LEU A CA 1
ATOM 677 C C . LEU A 1 87 ? 1.373 8.254 -0.067 1.00 79.19 87 LEU A C 1
ATOM 679 O O . LEU A 1 87 ? 1.372 8.022 -1.277 1.00 79.19 87 LEU A O 1
ATOM 683 N N . VAL A 1 88 ? 2.497 8.484 0.618 1.00 80.94 88 VAL A N 1
ATOM 684 C CA . VAL A 1 88 ? 3.832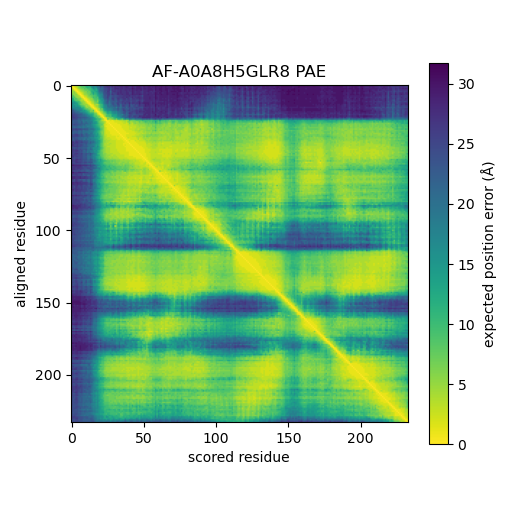 8.519 -0.001 1.00 80.94 88 VAL A CA 1
ATOM 685 C C . VAL A 1 88 ? 4.127 7.195 -0.697 1.00 80.94 88 VAL A C 1
ATOM 687 O O . VAL A 1 88 ? 4.612 7.197 -1.823 1.00 80.94 88 VAL A O 1
ATOM 690 N N . LEU A 1 89 ? 3.774 6.073 -0.072 1.00 81.00 89 LEU A N 1
ATOM 691 C CA . LEU A 1 89 ? 4.034 4.743 -0.604 1.00 81.00 89 LEU A CA 1
ATOM 692 C C . LEU A 1 89 ? 3.180 4.425 -1.839 1.00 81.00 89 LEU A C 1
ATOM 694 O O . LEU A 1 89 ? 3.690 3.872 -2.811 1.00 81.00 89 LEU A O 1
ATOM 698 N N . HIS A 1 90 ? 1.912 4.845 -1.858 1.00 79.50 90 HIS A N 1
ATOM 699 C CA . HIS A 1 90 ? 1.054 4.704 -3.037 1.00 79.50 90 HIS A CA 1
ATOM 700 C C . HIS A 1 90 ? 1.541 5.558 -4.215 1.00 79.50 90 HIS A C 1
ATOM 702 O O . HIS A 1 90 ? 1.539 5.080 -5.354 1.00 79.50 90 HIS A O 1
ATOM 708 N N . ILE A 1 91 ? 2.005 6.787 -3.961 1.00 79.38 91 ILE A N 1
ATOM 709 C CA . ILE A 1 91 ? 2.629 7.634 -4.991 1.00 79.38 91 ILE A CA 1
ATOM 710 C C . ILE A 1 91 ? 3.936 6.998 -5.479 1.00 79.38 91 ILE A C 1
ATOM 712 O O . ILE A 1 91 ? 4.150 6.867 -6.688 1.00 79.38 91 ILE A O 1
ATOM 716 N N . ALA A 1 92 ? 4.789 6.558 -4.553 1.00 78.62 92 ALA A N 1
ATOM 717 C CA . ALA A 1 92 ? 6.079 5.945 -4.845 1.00 78.62 92 ALA A CA 1
ATOM 718 C C . ALA A 1 92 ? 5.954 4.607 -5.578 1.00 78.62 92 ALA A C 1
ATOM 720 O O . ALA A 1 92 ? 6.850 4.273 -6.335 1.00 78.62 92 ALA A O 1
ATOM 721 N N . LEU A 1 93 ? 4.863 3.858 -5.405 1.00 75.94 93 LEU A N 1
ATOM 722 C CA . LEU A 1 93 ? 4.602 2.634 -6.162 1.00 75.94 93 LEU A CA 1
ATOM 723 C C . LEU A 1 93 ? 4.096 2.946 -7.578 1.00 75.94 93 LEU A C 1
ATOM 725 O O . LEU A 1 93 ? 4.561 2.366 -8.555 1.00 75.94 93 LEU A O 1
ATOM 729 N N . ASN A 1 94 ? 3.160 3.888 -7.716 1.00 72.00 94 ASN A N 1
ATOM 730 C CA . ASN A 1 94 ? 2.513 4.153 -9.003 1.00 72.00 94 ASN A CA 1
ATOM 731 C C . ASN A 1 94 ? 3.376 4.972 -9.977 1.00 72.00 94 ASN A C 1
ATOM 733 O O . ASN A 1 94 ? 3.194 4.860 -11.190 1.00 72.00 94 ASN A O 1
ATOM 737 N N . THR A 1 95 ? 4.324 5.766 -9.477 1.00 70.94 95 THR A N 1
ATOM 738 C CA . THR A 1 95 ? 5.239 6.572 -10.305 1.00 70.94 95 THR A CA 1
ATOM 739 C C . THR A 1 95 ? 6.239 5.720 -11.117 1.00 70.94 95 THR A C 1
ATOM 741 O O . THR A 1 95 ? 6.280 5.865 -12.340 1.00 70.94 95 THR A O 1
ATOM 744 N N . PRO A 1 96 ? 7.016 4.795 -10.516 1.00 62.72 96 PRO A N 1
ATOM 745 C CA . PRO A 1 96 ? 7.966 3.950 -11.237 1.00 62.72 96 PRO A CA 1
ATOM 746 C C . PRO A 1 96 ? 7.282 2.873 -12.079 1.00 62.72 96 PRO A C 1
ATOM 748 O O . PRO A 1 96 ? 7.738 2.641 -13.192 1.00 62.72 96 PRO A O 1
ATOM 751 N N . ILE A 1 97 ? 6.167 2.273 -11.627 1.00 64.00 97 ILE A N 1
ATOM 752 C CA . ILE A 1 97 ? 5.387 1.324 -12.450 1.00 64.00 97 ILE A CA 1
ATOM 753 C C . ILE A 1 97 ? 5.033 1.964 -13.796 1.00 64.00 97 ILE A C 1
ATOM 755 O O . ILE A 1 97 ? 5.257 1.371 -14.844 1.00 64.00 97 ILE A O 1
ATOM 759 N N . ARG A 1 98 ? 4.580 3.222 -13.786 1.00 60.47 98 ARG A N 1
ATOM 760 C CA . ARG A 1 98 ? 4.285 3.973 -15.013 1.00 60.47 98 ARG A CA 1
ATOM 761 C C . ARG A 1 98 ? 5.538 4.283 -15.829 1.00 60.47 98 ARG A C 1
ATOM 763 O O . ARG A 1 98 ? 5.490 4.174 -17.051 1.00 60.47 98 ARG A O 1
ATOM 770 N N . ALA A 1 99 ? 6.649 4.655 -15.193 1.00 61.88 99 ALA A N 1
ATOM 771 C CA . ALA A 1 99 ? 7.908 4.892 -15.903 1.00 61.88 99 ALA A CA 1
ATOM 772 C C . ALA A 1 99 ? 8.386 3.631 -16.650 1.00 61.88 99 ALA A C 1
ATOM 774 O O . ALA A 1 99 ? 8.848 3.732 -17.784 1.00 61.88 99 ALA A O 1
ATOM 775 N N . ILE A 1 100 ? 8.197 2.452 -16.050 1.00 62.59 100 ILE A N 1
ATOM 776 C CA . ILE A 1 100 ? 8.526 1.142 -16.632 1.00 62.59 100 ILE A CA 1
ATOM 777 C C . ILE A 1 100 ? 7.523 0.740 -17.718 1.00 62.59 100 ILE A C 1
ATOM 779 O O . ILE A 1 100 ? 7.918 0.251 -18.769 1.00 62.59 100 ILE A O 1
ATOM 783 N N . GLU A 1 101 ? 6.226 0.967 -17.516 1.00 62.19 101 GLU A N 1
ATOM 784 C CA . GLU A 1 101 ? 5.195 0.682 -18.525 1.00 62.19 101 GLU A CA 1
ATOM 785 C C . GLU A 1 101 ? 5.383 1.549 -19.786 1.00 62.19 101 GLU A C 1
ATOM 787 O O . GLU A 1 101 ? 5.230 1.081 -20.918 1.00 62.19 101 GLU A O 1
ATOM 792 N N . THR A 1 102 ? 5.769 2.815 -19.603 1.00 60.47 102 THR A N 1
ATOM 793 C CA . THR A 1 102 ? 6.010 3.756 -20.711 1.00 60.47 102 THR A CA 1
ATOM 794 C C . THR A 1 102 ? 7.333 3.456 -21.422 1.00 60.47 102 THR A C 1
ATOM 796 O O . THR A 1 102 ? 7.415 3.565 -22.643 1.00 60.47 102 THR A O 1
ATOM 799 N N . SER A 1 103 ? 8.367 3.028 -20.691 1.00 58.53 103 SER A N 1
ATOM 800 C CA . SER A 1 103 ? 9.638 2.616 -21.298 1.00 58.53 103 SER A CA 1
ATOM 801 C C . SER A 1 103 ? 9.542 1.245 -21.972 1.00 58.53 103 SER A C 1
ATOM 803 O O . SER A 1 103 ? 10.097 1.062 -23.051 1.00 58.53 103 SER A O 1
ATOM 805 N N . GLY A 1 104 ? 8.787 0.301 -21.406 1.00 59.03 104 GLY A N 1
ATOM 806 C CA . GLY A 1 104 ? 8.611 -1.045 -21.949 1.00 59.03 104 GLY A CA 1
ATOM 807 C C . GLY A 1 104 ? 7.857 -1.070 -23.277 1.00 59.03 104 GLY A C 1
ATOM 808 O O . GLY A 1 104 ? 8.263 -1.773 -24.200 1.00 59.03 104 GLY A O 1
ATOM 809 N N . THR A 1 105 ? 6.819 -0.243 -23.417 1.00 59.09 105 THR A N 1
ATOM 810 C CA . THR A 1 105 ? 6.087 -0.083 -24.687 1.00 59.09 105 THR A CA 1
ATOM 811 C C . THR A 1 105 ? 6.948 0.566 -25.775 1.00 59.09 105 THR A C 1
ATOM 813 O O . THR A 1 105 ? 6.909 0.130 -26.924 1.00 59.09 105 THR A O 1
ATOM 816 N N . LEU A 1 106 ? 7.781 1.548 -25.415 1.00 56.06 106 LEU A N 1
ATOM 817 C CA . LEU A 1 106 ? 8.712 2.205 -26.339 1.00 56.06 106 LEU A CA 1
ATOM 818 C C . LEU A 1 106 ? 9.911 1.317 -26.724 1.00 56.06 106 LEU A C 1
ATOM 820 O O . LEU A 1 106 ? 10.431 1.410 -27.839 1.00 56.06 106 LEU A O 1
ATOM 824 N N . MET A 1 107 ? 10.369 0.450 -25.815 1.00 56.09 107 MET A N 1
ATOM 825 C CA . MET A 1 107 ? 11.396 -0.540 -26.134 1.00 56.09 107 MET A CA 1
ATOM 826 C C . MET A 1 107 ? 10.844 -1.628 -27.055 1.00 56.09 107 MET A C 1
ATOM 828 O O . MET A 1 107 ? 11.520 -1.979 -28.014 1.00 56.09 107 MET A O 1
ATOM 832 N N . TRP A 1 108 ? 9.614 -2.113 -26.850 1.00 59.19 108 TRP A N 1
ATOM 833 C CA . TRP A 1 108 ? 9.037 -3.169 -27.693 1.00 59.19 108 TRP A CA 1
ATOM 834 C C . TRP A 1 108 ? 8.957 -2.784 -29.178 1.00 59.19 108 TRP A C 1
ATOM 836 O O . TRP A 1 108 ? 9.230 -3.615 -30.037 1.00 59.19 108 TRP A O 1
ATOM 846 N N . THR A 1 109 ? 8.671 -1.518 -29.505 1.00 61.81 109 THR A N 1
ATOM 847 C CA . THR A 1 109 ? 8.622 -1.070 -30.910 1.00 61.81 109 THR A CA 1
ATOM 848 C C . THR A 1 109 ? 9.992 -1.021 -31.589 1.00 61.81 109 THR A C 1
ATOM 850 O O . THR A 1 109 ? 10.058 -1.034 -32.813 1.00 61.81 109 THR A O 1
ATOM 853 N N . ASN A 1 110 ? 11.081 -0.950 -30.817 1.00 58.75 110 ASN A N 1
ATOM 854 C CA . ASN A 1 110 ? 12.453 -0.849 -31.329 1.00 58.75 110 ASN A CA 1
ATOM 855 C C . ASN A 1 110 ? 13.258 -2.149 -31.171 1.00 58.75 110 ASN A C 1
ATOM 857 O O . ASN A 1 110 ? 14.341 -2.288 -31.739 1.00 58.75 110 ASN A O 1
ATOM 861 N N . VAL A 1 111 ? 12.754 -3.104 -30.390 1.00 56.06 111 VAL A N 1
ATOM 862 C CA . VAL A 1 111 ? 13.445 -4.353 -30.083 1.00 56.06 111 VAL A CA 1
ATOM 863 C C . VAL A 1 111 ? 13.108 -5.398 -31.144 1.00 56.06 111 VAL A C 1
ATOM 865 O O . VAL A 1 111 ? 12.103 -6.099 -31.084 1.00 56.06 111 VAL A O 1
ATOM 868 N N . ALA A 1 112 ? 14.009 -5.542 -32.117 1.00 58.81 112 ALA A N 1
ATOM 869 C CA . ALA A 1 112 ? 14.129 -6.776 -32.885 1.00 58.81 112 ALA A CA 1
ATOM 870 C C . ALA A 1 112 ? 14.399 -7.960 -31.931 1.00 58.81 112 ALA A C 1
ATOM 872 O O . ALA A 1 112 ? 15.033 -7.777 -30.891 1.00 58.81 112 ALA A O 1
ATOM 873 N N . HIS A 1 113 ? 13.949 -9.161 -32.312 1.00 62.19 113 HIS A N 1
ATOM 874 C CA . HIS A 1 113 ? 13.851 -10.433 -31.564 1.00 62.19 113 HIS A CA 1
ATOM 875 C C . HIS A 1 113 ? 15.004 -10.858 -30.605 1.00 62.19 113 HIS A C 1
ATOM 877 O O . HIS A 1 113 ? 14.849 -11.843 -29.889 1.00 62.19 113 HIS A O 1
ATOM 883 N N . GLY A 1 114 ? 16.137 -10.150 -30.534 1.00 64.12 114 GLY A N 1
ATOM 884 C CA . GLY A 1 114 ? 17.286 -10.457 -29.671 1.00 64.12 114 GLY A CA 1
ATOM 885 C C . GLY A 1 114 ? 17.312 -9.808 -28.275 1.00 64.12 114 GLY A C 1
ATOM 886 O O . GLY A 1 114 ? 18.024 -10.312 -27.411 1.00 64.12 114 GLY A O 1
ATOM 887 N N . TYR A 1 115 ? 16.554 -8.736 -27.996 1.00 74.62 115 TYR A N 1
ATOM 888 C CA . TYR A 1 115 ? 16.644 -8.029 -26.693 1.00 74.62 115 TYR A CA 1
ATOM 889 C C . TYR A 1 115 ? 15.566 -8.412 -25.665 1.00 74.62 115 TYR A C 1
ATOM 891 O O . TYR A 1 115 ? 15.476 -7.786 -24.607 1.00 74.62 115 TYR A O 1
ATOM 899 N N . LEU A 1 116 ? 14.788 -9.470 -25.920 1.00 76.44 116 LEU A N 1
ATOM 900 C CA . LEU A 1 116 ? 13.787 -9.983 -24.974 1.00 76.44 116 LEU A CA 1
ATOM 901 C C . LEU A 1 116 ? 14.415 -10.325 -23.612 1.00 76.44 116 LEU A C 1
ATOM 903 O O . LEU A 1 116 ? 13.870 -9.972 -22.570 1.00 76.44 116 LEU A O 1
ATOM 907 N N . ALA A 1 117 ? 15.585 -10.970 -23.613 1.00 79.69 117 ALA A N 1
ATOM 908 C CA . ALA A 1 117 ? 16.280 -11.359 -22.386 1.00 79.69 117 ALA A CA 1
ATOM 909 C C . ALA A 1 117 ? 16.696 -10.143 -21.539 1.00 79.69 117 ALA A C 1
ATOM 911 O O . ALA A 1 117 ? 16.548 -10.157 -20.319 1.00 79.69 117 ALA A O 1
ATOM 912 N N . LEU A 1 118 ? 17.165 -9.072 -22.187 1.00 78.75 118 LEU A N 1
ATOM 913 C CA . LEU A 1 118 ? 17.552 -7.831 -21.514 1.00 78.75 118 LEU A CA 1
ATOM 914 C C . LEU A 1 118 ? 16.331 -7.106 -20.937 1.00 78.75 118 LEU A C 1
ATOM 916 O O . LEU A 1 118 ? 16.392 -6.601 -19.818 1.00 78.75 118 LEU A O 1
ATOM 920 N N . TYR A 1 119 ? 15.210 -7.117 -21.659 1.00 76.81 119 TYR A N 1
ATOM 921 C CA . TYR A 1 119 ? 13.944 -6.593 -21.157 1.00 76.81 119 TYR A CA 1
ATOM 922 C C . TYR A 1 119 ? 13.444 -7.379 -19.934 1.00 76.81 119 TYR A C 1
ATOM 924 O O . TYR A 1 119 ? 13.130 -6.781 -18.908 1.00 76.81 119 TYR A O 1
ATOM 932 N N . LEU A 1 120 ? 13.425 -8.714 -19.999 1.00 81.00 120 LEU A N 1
ATOM 933 C CA . LEU A 1 120 ? 13.016 -9.556 -18.870 1.00 81.00 120 LEU A CA 1
ATOM 934 C C . LEU A 1 120 ? 13.919 -9.348 -17.649 1.00 81.00 120 LEU A C 1
ATOM 936 O O . LEU A 1 120 ? 13.422 -9.260 -16.528 1.00 81.00 120 LEU A O 1
ATOM 940 N N . LEU A 1 121 ? 15.231 -9.202 -17.855 1.00 83.81 121 LEU A N 1
ATOM 941 C CA . LEU A 1 121 ? 16.168 -8.870 -16.784 1.00 83.81 121 LEU A CA 1
ATOM 942 C C . LEU A 1 121 ? 15.859 -7.500 -16.164 1.00 83.81 121 LEU A C 1
ATOM 944 O O . LEU A 1 121 ? 15.824 -7.381 -14.942 1.00 83.81 121 LEU A O 1
ATOM 948 N N . ALA A 1 122 ? 15.589 -6.480 -16.983 1.00 79.81 122 ALA A N 1
ATOM 949 C CA . ALA A 1 122 ? 15.196 -5.158 -16.499 1.00 79.81 122 ALA A CA 1
ATOM 950 C C . ALA A 1 122 ? 13.876 -5.202 -15.713 1.00 79.81 122 ALA A C 1
ATOM 952 O O . ALA A 1 122 ? 13.766 -4.565 -14.664 1.00 79.81 122 ALA A O 1
ATOM 953 N N . VAL A 1 123 ? 12.898 -5.997 -16.156 1.00 80.44 123 VAL A N 1
ATOM 954 C CA . VAL A 1 123 ? 11.641 -6.215 -15.424 1.00 80.44 123 VAL A CA 1
ATOM 955 C C . VAL A 1 123 ? 11.904 -6.882 -14.077 1.00 80.44 123 VAL A C 1
ATOM 957 O O . VAL A 1 123 ? 11.401 -6.398 -13.068 1.00 80.44 123 VAL A O 1
ATOM 960 N N . LEU A 1 124 ? 12.725 -7.934 -14.027 1.00 85.94 124 LEU A N 1
ATOM 961 C CA . LEU A 1 124 ? 13.073 -8.616 -12.777 1.00 85.94 124 LEU A CA 1
ATOM 962 C C . LEU A 1 124 ? 13.790 -7.684 -11.794 1.00 85.94 124 LEU A C 1
ATOM 964 O O . LEU A 1 124 ? 13.388 -7.590 -10.637 1.00 85.94 124 LEU A O 1
ATOM 968 N N . LEU A 1 125 ? 14.810 -6.953 -12.250 1.00 85.19 125 LEU A N 1
ATOM 969 C CA . LEU A 1 125 ? 15.548 -6.008 -11.407 1.00 85.19 125 LEU A CA 1
ATOM 970 C C . LEU A 1 125 ? 14.631 -4.918 -10.856 1.00 85.19 125 LEU A C 1
ATOM 972 O O . LEU A 1 125 ? 14.696 -4.582 -9.673 1.00 85.19 125 LEU A O 1
ATOM 976 N N . THR A 1 126 ? 13.738 -4.397 -11.695 1.00 80.38 126 THR A N 1
ATOM 977 C CA . THR A 1 126 ? 12.829 -3.346 -11.249 1.00 80.38 126 THR A CA 1
ATOM 978 C C . THR A 1 126 ? 11.741 -3.882 -10.326 1.00 80.38 126 THR A C 1
ATOM 980 O O . THR A 1 126 ? 11.418 -3.251 -9.323 1.00 80.38 126 THR A O 1
ATOM 983 N N . SER A 1 127 ? 11.223 -5.082 -10.592 1.00 83.00 127 SER A N 1
ATOM 984 C CA . SER A 1 127 ? 10.301 -5.768 -9.688 1.00 83.00 127 SER A CA 1
ATOM 985 C C . SER A 1 127 ? 10.955 -6.005 -8.328 1.00 83.00 127 SER A C 1
ATOM 987 O O . SER A 1 127 ? 10.305 -5.831 -7.303 1.00 83.00 127 SER A O 1
ATOM 989 N N . MET A 1 128 ? 12.244 -6.362 -8.299 1.00 86.62 128 MET A N 1
ATOM 990 C CA . MET A 1 128 ? 12.993 -6.585 -7.060 1.00 86.62 128 MET A CA 1
ATOM 991 C C . MET A 1 128 ? 13.101 -5.294 -6.238 1.00 86.62 128 MET A C 1
ATOM 993 O O . MET A 1 128 ? 12.909 -5.322 -5.026 1.00 86.62 128 MET A O 1
ATOM 997 N N . ALA A 1 129 ? 13.320 -4.154 -6.898 1.00 84.81 129 ALA A N 1
ATOM 998 C CA . ALA A 1 129 ? 13.344 -2.846 -6.248 1.00 84.81 129 ALA A CA 1
ATOM 999 C C . ALA A 1 129 ? 11.962 -2.389 -5.740 1.00 84.81 129 ALA A C 1
ATOM 1001 O O . ALA A 1 129 ? 11.878 -1.724 -4.710 1.00 84.81 129 ALA A O 1
ATOM 1002 N N . LEU A 1 130 ? 10.878 -2.739 -6.444 1.00 82.88 130 LEU A N 1
ATOM 1003 C CA . LEU A 1 130 ? 9.514 -2.321 -6.096 1.00 82.88 130 LEU A CA 1
ATOM 1004 C C . LEU A 1 130 ? 8.810 -3.257 -5.106 1.00 82.88 130 LEU A C 1
ATOM 1006 O O . LEU A 1 130 ? 7.915 -2.803 -4.398 1.00 82.88 130 LEU A O 1
ATOM 1010 N N . SER A 1 131 ? 9.218 -4.526 -5.024 1.00 85.25 131 SER A N 1
ATOM 1011 C CA . SER A 1 131 ? 8.623 -5.562 -4.160 1.00 85.25 131 SER A CA 1
ATOM 1012 C C . SER A 1 131 ? 8.431 -5.162 -2.691 1.00 85.25 131 SER A C 1
ATOM 1014 O O . SER A 1 131 ? 7.392 -5.508 -2.129 1.00 85.25 131 SER A O 1
ATOM 1016 N N . PRO A 1 132 ? 9.351 -4.421 -2.043 1.00 88.56 132 PRO A N 1
ATOM 1017 C CA . PRO A 1 132 ? 9.159 -4.025 -0.650 1.00 88.56 132 PRO A CA 1
ATOM 1018 C C . PRO A 1 132 ? 7.960 -3.092 -0.441 1.00 88.56 132 PRO A C 1
ATOM 1020 O O . PRO A 1 132 ? 7.337 -3.126 0.620 1.00 88.56 132 PRO A O 1
ATOM 1023 N N . LEU A 1 133 ? 7.614 -2.270 -1.442 1.00 87.56 133 LEU A N 1
ATOM 1024 C CA . LEU A 1 133 ? 6.603 -1.222 -1.293 1.00 87.56 133 LEU A CA 1
ATOM 1025 C C . LEU A 1 133 ? 5.196 -1.808 -1.069 1.00 87.56 133 LEU A C 1
ATOM 1027 O O . LEU A 1 133 ? 4.583 -1.435 -0.073 1.00 87.56 133 LEU A O 1
ATOM 1031 N N . PRO A 1 134 ? 4.668 -2.750 -1.883 1.00 85.19 134 PRO A N 1
ATOM 1032 C CA . PRO A 1 134 ? 3.371 -3.371 -1.605 1.00 85.19 134 PRO A CA 1
ATOM 1033 C C . PRO A 1 134 ? 3.285 -4.036 -0.229 1.00 85.19 134 PRO A C 1
ATOM 1035 O O . PRO A 1 134 ? 2.267 -3.906 0.444 1.00 85.19 134 PRO A O 1
ATOM 1038 N N . VAL A 1 135 ? 4.354 -4.702 0.224 1.00 88.94 135 VAL A N 1
ATOM 1039 C CA . VAL A 1 135 ? 4.370 -5.368 1.538 1.00 88.94 135 VAL A CA 1
ATOM 1040 C C . VAL A 1 135 ? 4.223 -4.343 2.665 1.00 88.94 135 VAL A C 1
ATOM 1042 O O . VAL A 1 135 ? 3.438 -4.540 3.592 1.00 88.94 135 VAL A O 1
ATOM 1045 N N . MET A 1 136 ? 4.927 -3.215 2.560 1.00 88.50 136 MET A N 1
ATOM 1046 C CA . MET A 1 136 ? 4.804 -2.111 3.512 1.00 88.50 136 MET A CA 1
ATOM 1047 C C . MET A 1 136 ? 3.430 -1.424 3.441 1.00 88.50 136 MET A C 1
ATOM 1049 O O . MET A 1 136 ? 2.896 -1.047 4.481 1.00 88.50 136 MET A O 1
ATOM 1053 N N . ILE A 1 137 ? 2.825 -1.299 2.249 1.00 88.25 137 ILE A N 1
ATOM 1054 C CA . ILE A 1 137 ? 1.456 -0.773 2.090 1.00 88.25 137 ILE A CA 1
ATOM 1055 C C . ILE A 1 137 ? 0.476 -1.634 2.883 1.00 88.25 137 ILE A C 1
ATOM 1057 O O . ILE A 1 137 ? -0.325 -1.091 3.640 1.00 88.25 137 ILE A O 1
ATOM 1061 N N . ILE A 1 138 ? 0.563 -2.959 2.740 1.00 88.75 138 ILE A N 1
ATOM 1062 C CA . ILE A 1 138 ? -0.313 -3.899 3.443 1.00 88.75 138 ILE A CA 1
ATOM 1063 C C . ILE A 1 138 ? -0.158 -3.720 4.959 1.00 88.75 138 ILE A C 1
ATOM 1065 O O . ILE A 1 138 ? -1.148 -3.484 5.647 1.00 88.75 138 ILE A O 1
ATOM 1069 N N . ARG A 1 139 ? 1.077 -3.726 5.478 1.00 88.06 139 ARG A N 1
ATOM 1070 C CA . ARG A 1 139 ? 1.350 -3.557 6.920 1.00 88.06 139 ARG A CA 1
ATOM 1071 C C . ARG A 1 139 ? 0.802 -2.245 7.480 1.00 88.06 139 ARG A C 1
ATOM 1073 O O . ARG A 1 139 ? 0.149 -2.257 8.517 1.00 88.06 139 ARG A O 1
ATOM 1080 N N . LEU A 1 140 ? 1.016 -1.133 6.779 1.00 87.69 140 LEU A N 1
ATOM 1081 C CA . LEU A 1 140 ? 0.496 0.171 7.197 1.00 87.69 140 LEU A CA 1
ATOM 1082 C C . LEU A 1 140 ? -1.029 0.265 7.073 1.00 87.69 140 LEU A C 1
ATOM 1084 O O . LEU A 1 140 ? -1.660 0.962 7.855 1.00 87.69 140 LEU A O 1
ATOM 1088 N N . SER A 1 141 ? -1.637 -0.421 6.103 1.00 87.50 141 SER A N 1
ATOM 1089 C CA . SER A 1 141 ? -3.094 -0.412 5.916 1.00 87.50 141 SER A CA 1
ATOM 1090 C C . SER A 1 141 ? -3.853 -1.221 6.974 1.00 87.50 141 SER A C 1
ATOM 1092 O O . SER A 1 141 ? -5.007 -0.913 7.282 1.00 87.50 141 SER A O 1
ATOM 1094 N N . LEU A 1 142 ? -3.196 -2.239 7.538 1.00 86.88 142 LEU A N 1
ATOM 1095 C CA . LEU A 1 142 ? -3.731 -3.053 8.626 1.00 86.88 142 LEU A CA 1
ATOM 1096 C C . LEU A 1 142 ? -3.741 -2.294 9.952 1.00 86.88 142 LEU A C 1
ATOM 1098 O O . LEU A 1 142 ? -4.620 -2.527 10.774 1.00 86.88 142 LEU A O 1
ATOM 1102 N N . GLN A 1 143 ? -2.818 -1.348 10.136 1.00 85.56 143 GLN A N 1
ATOM 1103 C CA . GLN A 1 143 ? -2.775 -0.510 11.326 1.00 85.56 143 GLN A CA 1
ATOM 1104 C C . GLN A 1 143 ? -4.069 0.302 11.461 1.00 85.56 143 GLN A C 1
ATOM 1106 O O . GLN A 1 143 ? -4.466 1.033 10.545 1.00 85.56 143 GLN A O 1
ATOM 1111 N N . ARG A 1 144 ? -4.721 0.179 12.618 1.00 78.31 144 ARG A N 1
ATOM 1112 C CA . ARG A 1 144 ? -5.871 0.998 13.002 1.00 78.31 144 ARG A CA 1
ATOM 1113 C C . ARG A 1 144 ? -5.412 2.284 13.656 1.00 78.31 144 ARG A C 1
ATOM 1115 O O . ARG A 1 144 ? -4.447 2.304 14.413 1.00 78.31 144 ARG A O 1
ATOM 1122 N N . ASN A 1 145 ? -6.075 3.378 13.299 1.00 75.94 145 ASN A N 1
ATOM 1123 C CA . ASN A 1 145 ? -5.740 4.686 13.834 1.00 75.94 145 ASN A CA 1
ATOM 1124 C C . ASN A 1 145 ? -6.594 4.966 15.078 1.00 75.94 145 ASN A C 1
ATOM 1126 O O . ASN A 1 145 ? -7.710 5.485 14.976 1.00 75.94 145 ASN A O 1
ATOM 1130 N N . HIS A 1 146 ? -6.082 4.606 16.253 1.00 68.94 146 HIS A N 1
ATOM 1131 C CA . HIS A 1 146 ? -6.712 4.955 17.524 1.00 68.94 146 HIS A CA 1
ATOM 1132 C C . HIS A 1 146 ? -6.219 6.322 17.985 1.00 68.94 146 HIS A C 1
ATOM 1134 O O .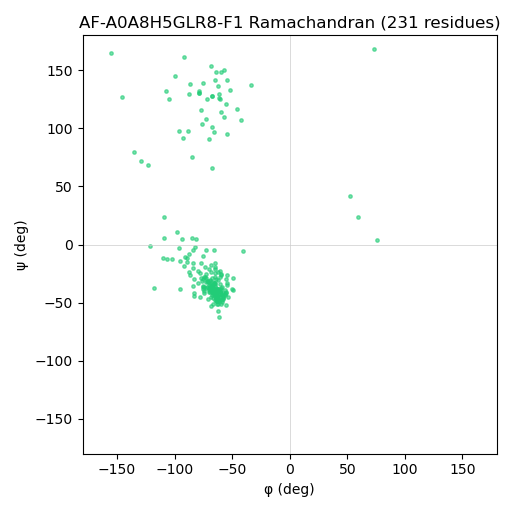 HIS A 1 146 ? -5.022 6.605 18.027 1.00 68.94 146 HIS A O 1
ATOM 1140 N N . ASP A 1 147 ? -7.157 7.201 18.329 1.00 62.44 147 ASP A N 1
ATOM 1141 C CA . ASP A 1 147 ? -6.791 8.451 18.978 1.00 62.44 147 ASP A CA 1
ATOM 1142 C C . ASP A 1 147 ? -6.469 8.155 20.441 1.00 62.44 147 ASP A C 1
ATOM 1144 O O . ASP A 1 147 ? -7.363 7.831 21.216 1.00 62.44 147 ASP A O 1
ATOM 1148 N N . TYR A 1 148 ? -5.215 8.370 20.838 1.00 53.97 148 TYR A N 1
ATOM 1149 C CA . TYR A 1 148 ? -4.775 8.319 22.240 1.00 53.97 148 TYR A CA 1
ATOM 1150 C C . TYR A 1 148 ? -5.672 9.154 23.184 1.00 53.97 148 TYR A C 1
ATOM 1152 O O . TYR A 1 148 ? -5.856 8.825 24.351 1.00 53.97 148 TYR A O 1
ATOM 1160 N N . TYR A 1 149 ? -6.288 10.224 22.668 1.00 51.28 149 TYR A N 1
ATOM 1161 C CA . TYR A 1 149 ? -7.209 11.082 23.421 1.00 51.28 149 TYR A CA 1
ATOM 1162 C C . TYR A 1 149 ? -8.594 10.468 23.690 1.00 51.28 149 TYR A C 1
ATOM 1164 O O . TYR A 1 149 ? -9.279 10.947 24.590 1.00 51.28 149 TYR A O 1
ATOM 1172 N N . ASP A 1 150 ? -9.015 9.446 22.940 1.00 55.81 150 ASP A N 1
ATOM 1173 C CA . ASP A 1 150 ? -10.282 8.731 23.183 1.00 55.81 150 ASP A CA 1
ATOM 1174 C C . ASP A 1 150 ? -10.082 7.551 24.151 1.00 55.81 150 ASP A C 1
ATOM 1176 O O . ASP A 1 150 ? -11.033 7.036 24.740 1.00 55.81 150 ASP A O 1
ATOM 1180 N N . ASP A 1 151 ? -8.828 7.147 24.377 1.00 52.41 151 ASP A N 1
ATOM 1181 C CA . ASP A 1 151 ? -8.514 6.013 25.238 1.00 52.41 151 ASP A CA 1
ATOM 1182 C C . ASP A 1 151 ? -8.628 6.348 26.736 1.00 52.41 151 ASP A C 1
ATOM 1184 O O . ASP A 1 151 ? -9.088 5.538 27.540 1.00 52.41 151 ASP A O 1
ATOM 1188 N N . GLY A 1 152 ? -8.339 7.603 27.097 1.00 50.16 152 GLY A N 1
ATOM 1189 C CA . GLY A 1 152 ? -8.428 8.121 28.464 1.00 50.16 152 GLY A CA 1
ATOM 1190 C C . GLY A 1 152 ? -9.827 8.536 28.933 1.00 50.16 152 GLY A C 1
ATOM 1191 O O . GLY A 1 152 ? -9.938 9.087 30.028 1.00 50.16 152 GLY A O 1
ATOM 1192 N N . ASN A 1 153 ? -10.888 8.325 28.142 1.00 56.25 153 ASN A N 1
ATOM 1193 C CA . ASN A 1 153 ? -12.255 8.624 28.572 1.00 56.25 153 ASN A CA 1
ATOM 1194 C C . ASN A 1 153 ? -12.942 7.358 29.127 1.00 56.25 153 ASN A C 1
ATOM 1196 O O . ASN A 1 153 ? -13.494 6.578 28.343 1.00 56.25 153 ASN A O 1
ATOM 1200 N N . PRO A 1 154 ? -12.978 7.156 30.462 1.00 56.31 154 PRO A N 1
ATOM 1201 C CA . PRO A 1 154 ? -13.586 5.978 31.091 1.00 56.31 154 PRO A CA 1
ATOM 1202 C C . PRO A 1 154 ? -15.109 5.886 30.889 1.00 56.31 154 PRO A C 1
ATOM 1204 O O . PRO A 1 154 ? -15.725 4.909 31.301 1.00 56.31 154 PRO A O 1
ATOM 1207 N N . LEU A 1 155 ? -15.729 6.899 30.272 1.00 55.50 155 LEU A N 1
ATOM 1208 C CA . LEU A 1 155 ? -17.158 6.943 29.951 1.00 55.50 155 LEU A CA 1
ATOM 1209 C C . LEU A 1 155 ? -17.474 6.507 28.511 1.00 55.50 155 LEU A C 1
ATOM 1211 O O . LEU A 1 155 ? -18.645 6.460 28.137 1.00 55.50 155 LEU A O 1
ATOM 1215 N N . SER A 1 156 ? -16.468 6.204 27.686 1.00 59.56 156 SER A N 1
ATOM 1216 C CA . SER A 1 156 ? -16.704 5.667 26.343 1.00 59.56 156 SER A CA 1
ATOM 1217 C C . SER A 1 156 ? -17.107 4.187 26.433 1.00 59.56 156 SER A C 1
ATOM 1219 O O . SER A 1 156 ? -16.293 3.312 26.690 1.00 59.56 156 SER A O 1
ATOM 1221 N N . THR A 1 157 ? -18.401 3.899 26.262 1.00 60.00 157 THR A N 1
ATOM 1222 C CA . THR A 1 157 ? -18.962 2.527 26.232 1.00 60.00 157 THR A CA 1
ATOM 1223 C C . THR A 1 157 ? -18.870 1.887 24.839 1.00 60.00 157 THR A C 1
ATOM 1225 O O . THR A 1 157 ? -19.431 0.819 24.605 1.00 60.00 157 THR A O 1
ATOM 1228 N N . GLU A 1 158 ? -18.228 2.551 23.873 1.00 63.38 158 GLU A N 1
ATOM 1229 C CA . GLU A 1 158 ? -18.089 1.995 22.528 1.00 63.38 158 GLU A CA 1
ATOM 1230 C C . GLU A 1 158 ? -16.970 0.943 22.509 1.00 63.38 158 GLU A C 1
ATOM 1232 O O . GLU A 1 158 ? -15.870 1.234 22.978 1.00 63.38 158 GLU A O 1
ATOM 1237 N N . PRO A 1 159 ? -17.225 -0.260 21.962 1.00 63.72 159 PRO A N 1
ATOM 1238 C CA . PRO A 1 159 ? -16.217 -1.311 21.863 1.00 63.72 159 PRO A CA 1
ATOM 1239 C C . PRO A 1 159 ? -15.037 -0.840 20.998 1.00 63.72 159 PRO A C 1
ATOM 1241 O O . PRO A 1 159 ? -15.229 -0.382 19.864 1.00 63.72 159 PRO A O 1
ATOM 1244 N N . LYS A 1 160 ? -13.819 -0.921 21.542 1.00 66.94 160 LYS A N 1
ATOM 1245 C CA . LYS A 1 160 ? -12.613 -0.292 20.977 1.00 66.94 160 LYS A CA 1
ATOM 1246 C C . LYS A 1 160 ? -11.812 -1.251 20.103 1.00 66.94 160 LYS A C 1
ATOM 1248 O O . LYS A 1 160 ? -11.311 -0.837 19.058 1.00 66.94 160 LYS A O 1
ATOM 1253 N N . THR A 1 161 ? -11.723 -2.514 20.509 1.00 73.19 161 THR A N 1
ATOM 1254 C CA . THR A 1 161 ? -10.967 -3.550 19.790 1.00 73.19 161 THR A CA 1
ATOM 1255 C C . THR A 1 161 ? -11.849 -4.309 18.800 1.00 73.19 161 THR A C 1
ATOM 1257 O O . THR A 1 161 ? -13.080 -4.316 18.901 1.00 73.19 161 THR A O 1
ATOM 1260 N N . GLU A 1 162 ? -11.221 -4.989 17.834 1.00 76.06 162 GLU A N 1
ATOM 1261 C CA . GLU A 1 162 ? -11.949 -5.853 16.893 1.00 76.06 162 GLU A CA 1
ATOM 1262 C C . GLU A 1 162 ? -12.772 -6.921 17.611 1.00 76.06 162 GLU A C 1
ATOM 1264 O O . GLU A 1 162 ? -13.920 -7.169 17.251 1.00 76.06 162 GLU A O 1
ATOM 1269 N N . ALA A 1 163 ? -12.179 -7.525 18.641 1.00 77.25 163 ALA A N 1
ATOM 1270 C CA . ALA A 1 163 ? -12.797 -8.590 19.410 1.00 77.25 163 ALA A CA 1
ATOM 1271 C C . ALA A 1 163 ? -14.014 -8.094 20.196 1.00 77.25 163 ALA A C 1
ATOM 1273 O O . ALA A 1 163 ? -15.058 -8.745 20.191 1.00 77.25 163 ALA A O 1
ATOM 1274 N N . GLU A 1 164 ? -13.927 -6.909 20.804 1.00 79.88 164 GLU A N 1
ATOM 1275 C CA . GLU A 1 164 ? -15.061 -6.297 21.498 1.00 79.88 164 GLU A CA 1
ATOM 1276 C C . GLU A 1 164 ? -16.199 -5.937 20.537 1.00 79.88 164 GLU A C 1
ATOM 1278 O O . GLU A 1 164 ? -17.371 -6.144 20.855 1.00 79.88 164 GLU A O 1
ATOM 1283 N N . GLN A 1 165 ? -15.880 -5.423 19.344 1.00 80.44 165 GLN A N 1
ATOM 1284 C CA . GLN A 1 165 ? -16.886 -5.085 18.334 1.00 80.44 165 GLN A CA 1
ATOM 1285 C C . GLN A 1 165 ? -17.552 -6.342 17.776 1.00 80.44 165 GLN A C 1
ATOM 1287 O O . GLN A 1 165 ? -18.778 -6.401 17.682 1.00 80.44 165 GLN A O 1
ATOM 1292 N N . ALA A 1 166 ? -16.765 -7.367 17.452 1.00 81.38 166 ALA A N 1
ATOM 1293 C CA . ALA A 1 166 ? -17.281 -8.649 16.997 1.00 81.38 166 ALA A CA 1
ATOM 1294 C C . ALA A 1 166 ? -18.185 -9.305 18.052 1.00 81.38 166 ALA A C 1
ATOM 1296 O O . ALA A 1 166 ? -19.265 -9.788 17.707 1.00 81.38 166 ALA A O 1
ATOM 1297 N N . ALA A 1 167 ? -17.809 -9.238 19.333 1.00 82.69 167 ALA A N 1
ATOM 1298 C CA . ALA A 1 167 ? -18.637 -9.707 20.440 1.00 82.69 167 ALA A CA 1
ATOM 1299 C C . ALA A 1 167 ? -19.940 -8.900 20.574 1.00 82.69 167 ALA A C 1
ATOM 1301 O O . ALA A 1 167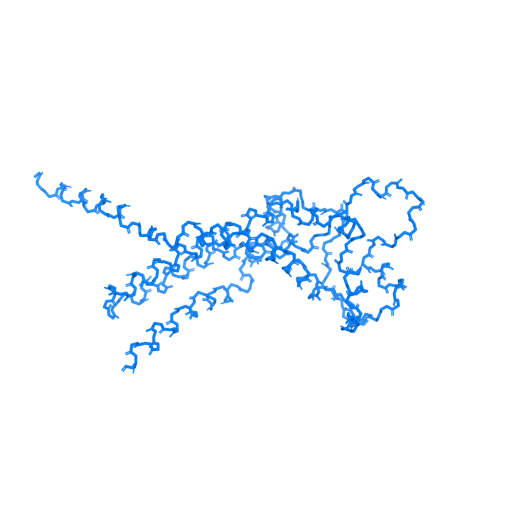 ? -21.010 -9.490 20.714 1.00 82.69 167 ALA A O 1
ATOM 1302 N N . ALA A 1 168 ? -19.884 -7.568 20.456 1.00 83.50 168 ALA A N 1
ATOM 1303 C CA . ALA A 1 168 ? -21.069 -6.707 20.518 1.00 83.50 168 ALA A CA 1
ATOM 1304 C C . ALA A 1 168 ? -22.094 -7.025 19.413 1.00 83.50 168 ALA A C 1
ATOM 1306 O O . ALA A 1 168 ? -23.302 -6.942 19.636 1.00 83.50 168 ALA A O 1
ATOM 1307 N N . PHE A 1 169 ? -21.620 -7.427 18.231 1.00 83.50 169 PHE A N 1
ATOM 1308 C CA . PHE A 1 169 ? -22.464 -7.839 17.108 1.00 83.50 169 PHE A CA 1
ATOM 1309 C C . PHE A 1 169 ? -22.729 -9.354 17.043 1.00 83.50 169 PHE A C 1
ATOM 1311 O O . PHE A 1 169 ? -23.396 -9.799 16.109 1.00 83.50 169 PHE A O 1
ATOM 1318 N N . ASN A 1 170 ? -22.270 -10.137 18.029 1.00 84.44 170 ASN A N 1
ATOM 1319 C CA . ASN A 1 170 ? -22.374 -11.603 18.075 1.00 84.44 170 ASN A CA 1
ATOM 1320 C C . ASN A 1 170 ? -21.851 -12.299 16.803 1.00 84.44 170 ASN A C 1
ATOM 1322 O O . ASN A 1 170 ? -22.475 -13.231 16.289 1.00 84.44 170 ASN A O 1
ATOM 1326 N N . LEU A 1 171 ? -20.721 -11.834 16.269 1.00 84.94 171 LEU A N 1
ATOM 1327 C CA . LEU A 1 171 ? -20.100 -12.441 15.095 1.00 84.94 171 LEU A CA 1
ATOM 1328 C C . LEU A 1 171 ? -19.392 -13.750 15.452 1.00 84.94 171 LEU A C 1
ATOM 1330 O O . LEU A 1 171 ? -18.718 -13.858 16.474 1.00 84.94 171 LEU A O 1
ATOM 1334 N N . SER A 1 172 ? -19.532 -14.746 14.578 1.00 84.19 172 SER A N 1
ATOM 1335 C CA . SER A 1 172 ? -18.806 -16.007 14.695 1.00 84.19 172 SER A CA 1
ATOM 1336 C C . SER A 1 172 ? -17.374 -15.852 14.193 1.00 84.19 172 SER A C 1
ATOM 1338 O O . SER A 1 172 ? -17.144 -15.353 13.087 1.00 84.19 172 SER A O 1
ATOM 1340 N N . GLU A 1 173 ? -16.426 -16.338 14.980 1.00 83.12 173 GLU A N 1
ATOM 1341 C CA . GLU A 1 173 ? -15.045 -16.534 14.551 1.00 83.12 173 GLU A CA 1
ATOM 1342 C C . GLU A 1 173 ? -14.973 -17.597 13.444 1.00 83.12 173 GLU A C 1
ATOM 1344 O O . GLU A 1 173 ? -15.727 -18.575 13.455 1.00 83.12 173 GLU A O 1
ATOM 1349 N N . PHE A 1 174 ? -14.100 -17.376 12.463 1.00 76.94 174 PHE A N 1
ATOM 1350 C CA . PHE A 1 174 ? -13.943 -18.224 11.285 1.00 76.94 174 PHE A CA 1
ATOM 1351 C C . PHE A 1 174 ? -13.387 -19.608 11.643 1.00 76.94 174 PHE A C 1
ATOM 1353 O O . PHE A 1 174 ? -13.820 -20.608 11.074 1.00 76.94 174 PHE A O 1
ATOM 1360 N N . SER A 1 175 ? -12.473 -19.677 12.613 1.00 73.75 175 SER A N 1
ATOM 1361 C CA . SER A 1 175 ? -11.935 -20.926 13.149 1.00 73.75 175 SER A CA 1
ATOM 1362 C C . SER A 1 175 ? -11.641 -20.764 14.636 1.00 73.75 175 SER A C 1
ATOM 1364 O O . SER A 1 175 ? -10.947 -19.834 15.020 1.00 73.75 175 SER A O 1
ATOM 1366 N N . LYS A 1 176 ? -12.169 -21.668 15.468 1.00 68.75 176 LYS A N 1
ATOM 1367 C CA . LYS A 1 176 ? -11.880 -21.706 16.914 1.00 68.75 176 LYS A CA 1
ATOM 1368 C C . LYS A 1 176 ? -10.593 -22.467 17.242 1.00 68.75 176 LYS A C 1
ATOM 1370 O O . LYS A 1 176 ? -10.095 -22.368 18.358 1.00 68.75 176 LYS A O 1
ATOM 1375 N N . ASP A 1 177 ? -10.103 -23.248 16.279 1.00 64.31 177 ASP A N 1
ATOM 1376 C CA . ASP A 1 177 ? -9.026 -24.222 16.470 1.00 64.31 177 ASP A CA 1
ATOM 1377 C C . ASP A 1 177 ? -7.722 -23.802 15.765 1.00 64.31 177 ASP A C 1
ATOM 1379 O O . ASP A 1 177 ? -6.672 -24.393 16.013 1.00 64.31 177 ASP A O 1
ATOM 1383 N N . GLU A 1 178 ? -7.767 -22.786 14.892 1.00 61.84 178 GLU A N 1
ATOM 1384 C CA . GLU A 1 178 ? -6.588 -22.238 14.215 1.00 61.84 178 GLU A CA 1
ATOM 1385 C C . GLU A 1 178 ? -6.195 -20.893 14.828 1.00 61.84 178 GLU A C 1
ATOM 1387 O O . GLU A 1 178 ? -6.998 -19.964 14.887 1.00 61.84 178 GLU A O 1
ATOM 1392 N N . GLU A 1 179 ? -4.936 -20.780 15.252 1.00 54.91 179 GLU A N 1
ATOM 1393 C CA . GLU A 1 179 ? -4.341 -19.516 15.679 1.00 54.91 179 GLU A CA 1
ATOM 1394 C C . GLU A 1 179 ? -4.263 -18.579 14.465 1.00 54.91 179 GLU A C 1
ATOM 1396 O O . GLU A 1 179 ? -3.372 -18.685 13.616 1.00 54.91 179 GLU A O 1
ATOM 1401 N N . VAL A 1 180 ? -5.254 -17.694 14.337 1.00 58.41 180 VAL A N 1
ATOM 1402 C CA . VAL A 1 180 ? -5.280 -16.690 13.274 1.00 58.41 180 VAL A CA 1
ATOM 1403 C C . VAL A 1 180 ? -4.072 -15.779 13.449 1.00 58.41 180 VAL A C 1
ATOM 1405 O O . VAL A 1 180 ? -3.749 -15.379 14.565 1.00 58.41 180 VAL A O 1
ATOM 1408 N N . VAL A 1 181 ? -3.395 -15.477 12.335 1.00 60.34 181 VAL A N 1
ATOM 1409 C CA . VAL A 1 181 ? -2.203 -14.621 12.280 1.00 60.34 181 VAL A CA 1
ATOM 1410 C C . VAL A 1 181 ? -2.401 -13.406 13.182 1.00 60.34 181 VAL A C 1
ATOM 1412 O O . VAL A 1 181 ? -3.169 -12.506 12.846 1.00 60.34 181 VAL A O 1
ATOM 1415 N N . GLY A 1 182 ? -1.698 -13.395 14.317 1.00 57.25 182 GLY A N 1
ATOM 1416 C CA . GLY A 1 182 ? -1.721 -12.278 15.245 1.00 57.25 182 GLY A CA 1
ATOM 1417 C C . GLY A 1 182 ? -1.293 -11.016 14.511 1.00 57.25 182 GLY A C 1
ATOM 1418 O O . GLY A 1 182 ? -0.137 -10.877 14.100 1.00 57.25 182 GLY A O 1
ATOM 1419 N N . LEU A 1 183 ? -2.244 -10.109 14.300 1.00 64.56 183 LEU A N 1
ATOM 1420 C CA . LEU A 1 183 ? -1.924 -8.748 13.908 1.00 64.56 183 LEU A CA 1
ATOM 1421 C C . LEU A 1 183 ? -1.146 -8.107 15.063 1.00 64.56 183 LEU A C 1
ATOM 1423 O O . LEU A 1 183 ? -1.315 -8.481 16.224 1.00 64.56 183 LEU A O 1
ATOM 1427 N N . ARG A 1 184 ? -0.235 -7.186 14.733 1.00 68.31 184 ARG A N 1
ATOM 1428 C CA . ARG A 1 184 ? 0.543 -6.471 15.751 1.00 68.31 184 ARG A CA 1
ATOM 1429 C C . ARG A 1 184 ? -0.416 -5.821 16.746 1.00 68.31 184 ARG A C 1
ATOM 1431 O O . ARG A 1 184 ? -1.448 -5.301 16.327 1.00 68.31 184 ARG A O 1
ATOM 1438 N N . ASP A 1 185 ? -0.028 -5.839 18.017 1.00 67.44 185 ASP A N 1
ATOM 1439 C CA . ASP A 1 185 ? -0.784 -5.206 19.090 1.00 67.44 185 ASP A CA 1
ATOM 1440 C C . ASP A 1 185 ? -1.113 -3.745 18.742 1.00 67.44 185 ASP A C 1
ATOM 1442 O O . ASP A 1 185 ? -0.245 -3.004 18.259 1.00 67.44 185 ASP A O 1
ATOM 1446 N N . GLU A 1 186 ? -2.374 -3.354 18.938 1.00 69.38 186 GLU A N 1
ATOM 1447 C CA . GLU A 1 186 ? -2.881 -2.026 18.559 1.00 69.38 186 GLU A CA 1
ATOM 1448 C C . GLU A 1 186 ? -2.196 -0.911 19.384 1.00 69.38 186 GLU A C 1
ATOM 1450 O O . GLU A 1 186 ? -2.133 0.238 18.938 1.00 69.38 186 GLU A O 1
ATOM 1455 N N . ASP A 1 187 ? -1.593 -1.274 20.522 1.00 68.44 187 ASP A N 1
ATOM 1456 C CA . ASP A 1 187 ? -0.911 -0.385 21.468 1.00 68.44 187 ASP A CA 1
ATOM 1457 C C . ASP A 1 187 ? 0.494 0.078 21.024 1.00 68.44 187 ASP A C 1
ATOM 1459 O O . ASP A 1 187 ? 1.016 1.063 21.553 1.00 68.44 187 ASP A O 1
ATOM 1463 N N . ASP A 1 188 ? 1.120 -0.577 20.035 1.00 79.62 188 ASP A N 1
ATOM 1464 C CA . ASP A 1 188 ? 2.447 -0.199 19.508 1.00 79.62 188 ASP A CA 1
ATOM 1465 C C . ASP A 1 188 ? 2.426 0.072 17.984 1.00 79.62 188 ASP A C 1
ATOM 1467 O O . ASP A 1 188 ? 2.997 -0.695 17.188 1.00 79.62 188 ASP A O 1
ATOM 1471 N N . PRO A 1 189 ? 1.764 1.169 17.556 1.00 82.88 189 PRO A N 1
ATOM 1472 C CA . PRO A 1 189 ? 1.615 1.550 16.154 1.00 82.88 189 PRO A CA 1
ATOM 1473 C C . PRO A 1 189 ? 2.930 1.981 15.489 1.00 82.88 189 PRO A C 1
ATOM 1475 O O . PRO A 1 189 ? 3.818 2.563 16.115 1.00 82.88 189 PRO A O 1
ATOM 1478 N N . TYR A 1 190 ? 3.022 1.820 14.161 1.00 83.06 190 TYR A N 1
ATOM 1479 C CA . TYR A 1 190 ? 4.119 2.422 13.404 1.00 83.06 190 TYR A CA 1
ATOM 1480 C C . TYR A 1 190 ? 3.991 3.944 13.404 1.00 83.06 190 TYR A C 1
ATOM 1482 O O . TYR A 1 190 ? 2.965 4.509 13.019 1.00 83.06 190 TYR A O 1
ATOM 1490 N N . THR A 1 191 ? 5.074 4.612 13.787 1.00 84.06 191 THR A N 1
ATOM 1491 C CA . THR A 1 191 ? 5.132 6.081 13.851 1.00 84.06 191 THR A CA 1
ATOM 1492 C C . THR A 1 191 ? 5.431 6.712 12.493 1.00 84.06 191 THR A C 1
ATOM 1494 O O . THR A 1 191 ? 5.034 7.839 12.200 1.00 84.06 191 THR A O 1
ATOM 1497 N N . SER A 1 192 ? 6.162 5.988 11.645 1.00 85.44 192 SER A N 1
ATOM 1498 C CA . SER A 1 192 ? 6.616 6.454 10.339 1.00 85.44 192 SER A CA 1
ATOM 1499 C C . SER A 1 192 ? 6.867 5.288 9.385 1.00 85.44 192 SER A C 1
ATOM 1501 O O . SER A 1 192 ? 7.038 4.143 9.804 1.00 85.44 192 SER A O 1
ATOM 1503 N N . LEU A 1 193 ? 6.973 5.590 8.088 1.00 86.88 193 LEU A N 1
ATOM 1504 C CA . LEU A 1 193 ? 7.395 4.619 7.071 1.00 86.88 193 LEU A CA 1
ATOM 1505 C C . LEU A 1 193 ? 8.745 3.973 7.393 1.00 86.88 193 LEU A C 1
ATOM 1507 O O . LEU A 1 193 ? 8.931 2.775 7.191 1.00 86.88 193 LEU A O 1
ATOM 1511 N N . TYR A 1 194 ? 9.690 4.778 7.878 1.00 89.88 194 TYR A N 1
ATOM 1512 C CA . TYR A 1 194 ? 11.025 4.307 8.226 1.00 89.88 194 TYR A CA 1
ATOM 1513 C C . TYR A 1 194 ? 10.998 3.394 9.454 1.00 89.88 194 TYR A C 1
ATOM 1515 O O . TYR A 1 194 ? 11.667 2.363 9.470 1.00 89.88 194 TYR A O 1
ATOM 1523 N N . ASP A 1 195 ? 10.189 3.743 10.454 1.00 89.50 195 ASP A N 1
ATOM 1524 C CA . ASP A 1 195 ? 9.967 2.913 11.637 1.00 89.50 195 ASP A CA 1
ATOM 1525 C C . ASP A 1 195 ? 9.336 1.566 11.253 1.00 89.50 195 ASP A C 1
ATOM 1527 O O . ASP A 1 195 ? 9.846 0.517 11.642 1.00 89.50 195 ASP A O 1
ATOM 1531 N N . CYS A 1 196 ? 8.325 1.578 10.375 1.00 88.75 196 CYS A N 1
ATOM 1532 C CA . CYS A 1 196 ? 7.738 0.367 9.796 1.00 88.75 196 CYS A CA 1
ATOM 1533 C C . CYS A 1 196 ? 8.788 -0.511 9.105 1.00 88.75 196 CYS A C 1
ATOM 1535 O O . CYS A 1 196 ? 8.933 -1.688 9.438 1.00 88.75 196 CYS A O 1
ATOM 1537 N N . PHE A 1 197 ? 9.588 0.071 8.207 1.00 90.88 197 PHE A N 1
ATOM 1538 C CA . PHE A 1 197 ? 10.650 -0.649 7.505 1.00 90.88 197 PHE A CA 1
ATOM 1539 C C . PHE A 1 197 ? 11.673 -1.269 8.466 1.00 90.88 197 PHE A C 1
ATOM 1541 O O . PHE A 1 197 ? 11.996 -2.454 8.361 1.00 90.88 197 PHE A O 1
ATOM 1548 N N . LYS A 1 198 ? 12.179 -0.475 9.416 1.00 93.06 198 LYS A N 1
ATOM 1549 C CA . LYS A 1 198 ? 13.205 -0.904 10.371 1.00 93.06 198 LYS A CA 1
ATOM 1550 C C . LYS A 1 198 ? 12.696 -2.030 11.267 1.00 93.06 198 LYS A C 1
ATOM 1552 O O . LYS A 1 198 ? 13.415 -3.000 11.490 1.00 93.06 198 LYS A O 1
ATOM 1557 N N . ARG A 1 199 ? 11.466 -1.918 11.766 1.00 89.81 199 ARG A N 1
ATOM 1558 C CA . ARG A 1 199 ? 10.858 -2.941 12.622 1.00 89.81 199 ARG A CA 1
ATOM 1559 C C . ARG A 1 199 ? 10.602 -4.234 11.859 1.00 89.81 199 ARG A C 1
ATOM 1561 O O . ARG A 1 199 ? 11.030 -5.280 12.325 1.00 89.81 199 ARG A O 1
ATOM 1568 N N . MET A 1 200 ? 10.043 -4.165 10.648 1.00 90.19 200 MET A N 1
ATOM 1569 C CA . MET A 1 200 ? 9.879 -5.349 9.793 1.00 90.19 200 MET A CA 1
ATOM 1570 C C . MET A 1 200 ? 11.206 -6.077 9.544 1.00 90.19 200 MET A C 1
ATOM 1572 O O . MET A 1 200 ? 11.264 -7.305 9.586 1.00 90.19 200 MET A O 1
ATOM 1576 N N . LEU A 1 201 ? 12.281 -5.319 9.300 1.00 93.25 201 LEU A N 1
ATOM 1577 C CA . LEU A 1 201 ? 13.610 -5.885 9.094 1.00 93.25 201 LEU A CA 1
ATOM 1578 C C . LEU A 1 201 ? 14.136 -6.596 10.350 1.00 93.25 201 LEU A C 1
ATOM 1580 O O . LEU A 1 201 ? 14.745 -7.657 10.225 1.00 93.25 201 LEU A O 1
ATOM 1584 N N . ASN A 1 202 ? 13.897 -6.025 11.532 1.00 93.31 202 ASN A N 1
ATOM 1585 C CA . ASN A 1 202 ? 14.361 -6.568 12.808 1.00 93.31 202 ASN A CA 1
ATOM 1586 C C . ASN A 1 202 ? 13.546 -7.781 13.280 1.00 93.31 202 ASN A C 1
ATOM 1588 O O . ASN A 1 202 ? 14.119 -8.708 13.842 1.00 93.31 202 ASN A O 1
ATOM 1592 N N . GLU A 1 203 ? 12.230 -7.770 13.068 1.00 90.56 203 GLU A N 1
ATOM 1593 C CA . GLU A 1 203 ? 11.309 -8.789 13.588 1.00 90.56 203 GLU A CA 1
ATOM 1594 C C . GLU A 1 203 ? 11.256 -10.031 12.694 1.00 90.56 203 GLU A C 1
ATOM 1596 O O . GLU A 1 203 ? 11.311 -11.155 13.183 1.00 90.56 203 GLU A O 1
ATOM 1601 N N . GLU A 1 204 ? 11.184 -9.848 11.373 1.00 87.69 204 GLU A N 1
ATOM 1602 C CA . GLU A 1 204 ? 10.892 -10.948 10.446 1.00 87.69 204 GLU A CA 1
ATOM 1603 C C . GLU A 1 204 ? 11.989 -11.177 9.388 1.00 87.69 204 GLU A C 1
ATOM 1605 O O . GLU A 1 204 ? 11.914 -12.124 8.597 1.00 87.69 204 GLU A O 1
ATOM 1610 N N . SER A 1 205 ? 13.051 -10.362 9.404 1.00 92.00 205 SER A N 1
ATOM 1611 C CA . SER A 1 205 ? 14.162 -10.346 8.438 1.00 92.00 205 SER A CA 1
ATOM 1612 C C . SER A 1 205 ? 13.827 -9.774 7.053 1.00 92.00 205 SER A C 1
ATOM 1614 O O . SER A 1 205 ? 12.683 -9.597 6.640 1.00 92.00 205 SER A O 1
ATOM 1616 N N . TRP A 1 206 ? 14.875 -9.539 6.260 1.00 91.94 206 TRP A N 1
ATOM 1617 C CA . TRP A 1 206 ? 14.782 -8.950 4.918 1.00 91.94 206 TRP A CA 1
ATOM 1618 C C . TRP A 1 206 ? 13.950 -9.767 3.912 1.00 91.94 206 TRP A C 1
ATOM 1620 O O . TRP A 1 206 ? 13.446 -9.218 2.933 1.00 91.94 206 TRP A O 1
ATOM 1630 N N . ARG A 1 207 ? 13.781 -11.079 4.139 1.00 89.69 207 ARG A N 1
ATOM 1631 C CA . ARG A 1 207 ? 13.024 -11.975 3.243 1.00 89.69 207 ARG A CA 1
ATOM 1632 C C . ARG A 1 207 ? 11.536 -11.629 3.173 1.00 89.69 207 ARG A C 1
ATOM 1634 O O . ARG A 1 207 ? 10.874 -11.994 2.207 1.00 89.69 207 ARG A O 1
ATOM 1641 N N . VAL A 1 208 ? 11.010 -10.919 4.167 1.00 89.25 208 VAL A N 1
ATOM 1642 C CA . VAL A 1 208 ? 9.586 -10.560 4.250 1.00 89.25 208 VAL A CA 1
ATOM 1643 C C . VAL A 1 208 ? 9.162 -9.628 3.132 1.00 89.25 208 VAL A C 1
ATOM 1645 O O . VAL A 1 208 ? 8.087 -9.807 2.572 1.00 89.25 208 VAL A O 1
ATOM 1648 N N . PHE A 1 209 ? 10.042 -8.716 2.721 1.00 87.81 209 PHE A N 1
ATOM 1649 C CA . PHE A 1 209 ? 9.795 -7.805 1.601 1.00 87.81 209 PHE A CA 1
ATOM 1650 C C . PHE A 1 209 ? 9.665 -8.512 0.244 1.00 87.81 209 PHE A C 1
ATOM 1652 O O . PHE A 1 209 ? 9.165 -7.929 -0.717 1.00 87.81 209 PHE A O 1
ATOM 1659 N N . TYR A 1 210 ? 10.107 -9.768 0.167 1.00 89.44 210 TYR A N 1
ATOM 1660 C CA . TYR A 1 210 ? 10.051 -10.593 -1.036 1.00 89.44 210 TYR A CA 1
ATOM 1661 C C . TYR A 1 210 ? 9.027 -11.729 -0.925 1.00 89.44 210 TYR A C 1
ATOM 1663 O O . TYR A 1 210 ? 8.914 -12.555 -1.837 1.00 89.44 210 TYR A O 1
ATOM 1671 N N . ARG A 1 211 ? 8.238 -11.775 0.159 1.00 83.69 211 ARG A N 1
ATOM 1672 C CA . ARG A 1 211 ? 7.065 -12.654 0.217 1.00 83.69 211 ARG A CA 1
ATOM 1673 C C . ARG A 1 211 ? 6.098 -12.227 -0.885 1.00 83.69 211 ARG A C 1
ATOM 1675 O O . ARG A 1 211 ? 5.808 -11.048 -1.042 1.00 83.69 211 ARG A O 1
ATOM 1682 N N . ALA A 1 212 ? 5.648 -13.197 -1.678 1.00 82.00 212 ALA A N 1
ATOM 1683 C CA . ALA A 1 212 ? 4.825 -12.965 -2.866 1.00 82.00 212 ALA A CA 1
ATOM 1684 C C . ALA A 1 212 ? 5.466 -12.074 -3.9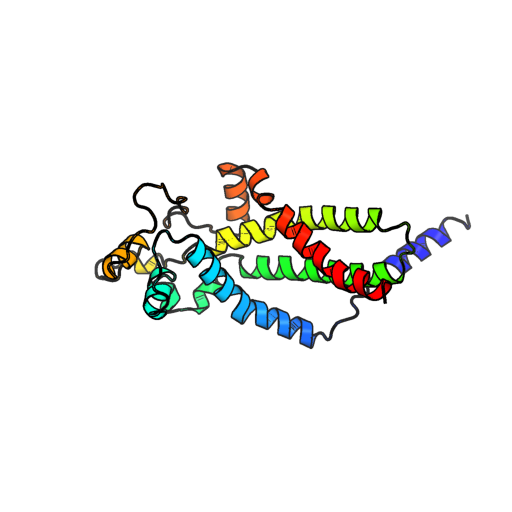56 1.00 82.00 212 ALA A C 1
ATOM 1686 O O . ALA A 1 212 ? 4.757 -11.544 -4.809 1.00 82.00 212 ALA A O 1
ATOM 1687 N N . TYR A 1 213 ? 6.803 -11.975 -4.011 1.00 84.75 213 TYR A N 1
ATOM 1688 C CA . TYR A 1 213 ? 7.519 -11.285 -5.097 1.00 84.75 213 TYR A CA 1
ATOM 1689 C C . TYR A 1 213 ? 7.060 -11.737 -6.495 1.00 84.75 213 TYR A C 1
ATOM 1691 O O . TYR A 1 213 ? 6.892 -10.920 -7.400 1.00 84.75 213 TYR A O 1
ATOM 1699 N N . TRP A 1 214 ? 6.779 -13.031 -6.665 1.00 84.56 214 TRP A N 1
ATOM 1700 C CA . TRP A 1 214 ? 6.276 -13.597 -7.918 1.00 84.56 214 TRP A CA 1
ATOM 1701 C C . TRP A 1 214 ? 5.005 -12.894 -8.424 1.00 84.56 214 TRP A C 1
ATOM 1703 O O . TRP A 1 214 ? 4.867 -12.697 -9.629 1.00 84.56 214 TRP A O 1
ATOM 1713 N N . ALA A 1 215 ? 4.118 -12.436 -7.532 1.00 81.12 215 ALA A N 1
ATOM 1714 C CA . ALA A 1 215 ? 2.906 -11.714 -7.913 1.00 81.12 215 ALA A CA 1
ATOM 1715 C C . ALA A 1 215 ? 3.235 -10.352 -8.546 1.00 81.12 215 ALA A C 1
ATOM 1717 O O . ALA A 1 215 ? 2.616 -9.966 -9.538 1.00 81.12 215 ALA A O 1
ATOM 1718 N N . THR A 1 216 ? 4.261 -9.656 -8.037 1.00 79.62 216 THR A N 1
ATO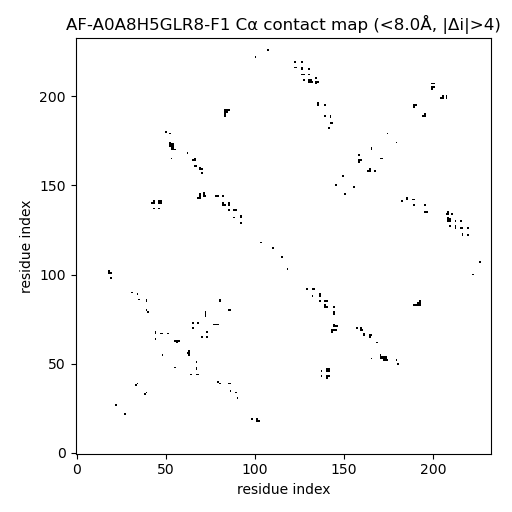M 1719 C CA . THR A 1 216 ? 4.738 -8.397 -8.640 1.00 79.62 216 THR A CA 1
ATOM 1720 C C . THR A 1 216 ? 5.321 -8.626 -10.031 1.00 79.62 216 THR A C 1
ATOM 1722 O O . THR A 1 216 ? 5.017 -7.871 -10.952 1.00 79.62 216 THR A O 1
ATOM 1725 N N . VAL A 1 217 ? 6.057 -9.726 -10.220 1.00 81.88 217 VAL A N 1
ATOM 1726 C CA . VAL A 1 217 ? 6.620 -10.108 -11.520 1.00 81.88 217 VAL A CA 1
ATOM 1727 C C . VAL A 1 217 ? 5.516 -10.418 -12.530 1.00 81.88 217 VAL A C 1
ATOM 1729 O O . VAL A 1 217 ? 5.533 -9.865 -13.629 1.00 81.88 217 VAL A O 1
ATOM 1732 N N . PHE A 1 218 ? 4.518 -11.236 -12.176 1.00 83.50 218 PHE A N 1
ATOM 1733 C CA . PHE A 1 218 ? 3.393 -11.513 -13.081 1.00 83.50 218 PHE A CA 1
ATOM 1734 C C . PHE A 1 218 ? 2.587 -10.257 -13.407 1.00 83.50 218 PHE A C 1
ATOM 1736 O O . PHE A 1 218 ? 2.197 -10.066 -14.558 1.00 83.50 218 PHE A O 1
ATOM 1743 N N . GLY A 1 219 ? 2.402 -9.370 -12.426 1.00 77.25 219 GLY A N 1
ATOM 1744 C CA . GLY A 1 219 ? 1.753 -8.080 -12.633 1.00 77.25 219 GLY A CA 1
ATOM 1745 C C . GLY A 1 219 ? 2.480 -7.181 -13.639 1.00 77.25 219 GLY A C 1
ATOM 1746 O O . GLY A 1 219 ? 1.830 -6.382 -14.305 1.00 77.25 219 GLY A O 1
ATOM 1747 N N . GLN A 1 220 ? 3.801 -7.322 -13.792 1.00 75.81 220 GLN A N 1
ATOM 1748 C CA . GLN A 1 220 ? 4.574 -6.626 -14.828 1.00 75.81 220 GLN A CA 1
ATOM 1749 C C . GLN A 1 220 ? 4.523 -7.366 -16.172 1.00 75.81 220 GLN A C 1
ATOM 1751 O O . GLN A 1 220 ? 4.347 -6.746 -17.218 1.00 75.81 220 GLN A O 1
ATOM 1756 N N . ILE A 1 221 ? 4.623 -8.698 -16.154 1.00 77.00 221 ILE A N 1
ATOM 1757 C CA . ILE A 1 221 ? 4.604 -9.531 -17.365 1.00 77.00 221 ILE A CA 1
ATOM 1758 C C . ILE A 1 221 ? 3.257 -9.453 -18.090 1.00 77.00 221 ILE A C 1
ATOM 1760 O O . ILE A 1 221 ? 3.240 -9.482 -19.319 1.00 77.00 221 ILE A O 1
ATOM 1764 N N . GLN A 1 222 ? 2.130 -9.320 -17.380 1.00 79.69 222 GLN A N 1
ATOM 1765 C CA . GLN A 1 222 ? 0.805 -9.253 -18.016 1.00 79.69 222 GLN A CA 1
ATOM 1766 C C . GLN A 1 222 ? 0.704 -8.129 -19.063 1.00 79.69 222 GLN A C 1
ATOM 1768 O O . GLN A 1 222 ? -0.012 -8.273 -20.050 1.00 79.69 222 GLN A O 1
ATOM 1773 N N . TRP A 1 223 ? 1.459 -7.037 -18.896 1.00 71.12 223 TRP A N 1
ATOM 1774 C CA . TRP A 1 223 ? 1.488 -5.919 -19.842 1.00 71.12 223 TRP A CA 1
ATOM 1775 C C . TRP A 1 223 ? 2.129 -6.272 -21.185 1.00 71.12 223 TRP A C 1
ATOM 1777 O O . TRP A 1 223 ? 1.900 -5.578 -22.174 1.00 71.12 223 TRP A O 1
ATOM 1787 N N . LEU A 1 224 ? 2.887 -7.366 -21.247 1.00 70.62 224 LEU A N 1
ATOM 1788 C CA . LEU A 1 224 ? 3.428 -7.907 -22.490 1.00 70.62 224 LEU A CA 1
ATOM 1789 C C . LEU A 1 224 ? 2.398 -8.710 -23.275 1.00 70.62 224 LEU A C 1
ATOM 1791 O O . LEU A 1 224 ? 2.548 -8.850 -24.486 1.00 70.62 224 LEU A O 1
ATOM 1795 N N . LEU A 1 225 ? 1.353 -9.232 -22.621 1.00 75.75 225 LEU A N 1
ATOM 1796 C CA . LEU A 1 225 ? 0.374 -10.099 -23.279 1.00 75.75 225 LEU A CA 1
ATOM 1797 C C . LEU A 1 225 ? -0.297 -9.412 -24.481 1.00 75.75 225 LEU A C 1
ATOM 1799 O O . LEU A 1 225 ? -0.307 -10.024 -25.547 1.00 75.75 225 LEU A O 1
ATOM 1803 N N . PRO A 1 226 ? -0.779 -8.153 -24.399 1.00 70.88 226 PRO A N 1
ATOM 1804 C CA . PRO A 1 226 ? -1.350 -7.469 -25.561 1.00 70.88 226 PRO A CA 1
ATOM 1805 C C . PRO A 1 226 ? -0.347 -7.286 -26.706 1.00 70.88 226 PRO A C 1
ATOM 1807 O O . PRO A 1 226 ? -0.711 -7.441 -27.868 1.00 70.88 226 PRO A O 1
ATOM 1810 N N . ALA A 1 227 ? 0.917 -6.989 -26.387 1.00 67.06 227 ALA A N 1
ATOM 1811 C CA . ALA A 1 227 ? 1.970 -6.797 -27.381 1.00 67.06 227 ALA A CA 1
ATOM 1812 C C . ALA A 1 227 ? 2.318 -8.106 -28.110 1.00 67.06 227 ALA A C 1
ATOM 1814 O O . ALA A 1 227 ? 2.496 -8.107 -29.325 1.00 67.06 227 ALA A O 1
ATOM 1815 N N . ILE A 1 228 ? 2.355 -9.225 -27.379 1.00 70.38 228 ILE A N 1
ATOM 1816 C CA . ILE A 1 228 ? 2.574 -10.572 -27.926 1.00 70.38 228 ILE A CA 1
ATOM 1817 C C . ILE A 1 228 ? 1.372 -11.043 -28.758 1.00 70.38 228 ILE A C 1
ATOM 1819 O O . ILE A 1 228 ? 1.547 -11.714 -29.772 1.00 70.38 228 ILE A O 1
ATOM 1823 N N . LEU A 1 229 ? 0.145 -10.718 -28.341 1.00 78.31 229 LEU A N 1
ATOM 1824 C CA . LEU A 1 229 ? -1.062 -11.073 -29.092 1.00 78.31 229 LEU A CA 1
ATOM 1825 C C . LEU A 1 229 ? -1.164 -10.285 -30.404 1.00 78.31 229 LEU A C 1
ATOM 1827 O O . LEU A 1 229 ? -1.533 -10.866 -31.421 1.00 78.31 229 LEU A O 1
ATOM 1831 N N . TYR A 1 230 ? -0.783 -9.003 -30.399 1.00 75.94 230 TYR A N 1
ATOM 1832 C CA . TYR A 1 230 ? -0.808 -8.145 -31.587 1.00 75.94 230 TYR A CA 1
ATOM 1833 C C . TYR A 1 230 ? 0.188 -8.578 -32.673 1.00 75.94 230 TYR A C 1
ATOM 1835 O O . TYR A 1 230 ? -0.095 -8.428 -33.853 1.00 75.94 230 TYR A O 1
ATOM 1843 N N . THR A 1 231 ? 1.346 -9.143 -32.317 1.00 68.38 231 THR A N 1
ATOM 1844 C CA . THR A 1 231 ? 2.322 -9.621 -33.317 1.00 68.38 231 THR A CA 1
ATOM 1845 C C . THR A 1 231 ? 1.922 -10.933 -33.992 1.00 68.38 231 THR A C 1
ATOM 1847 O O . THR A 1 231 ? 2.578 -11.347 -34.947 1.00 68.38 231 THR A O 1
ATOM 1850 N N . ARG A 1 232 ? 0.884 -11.615 -33.491 1.00 61.34 232 ARG A N 1
ATOM 1851 C CA . ARG A 1 232 ? 0.422 -12.913 -34.002 1.00 61.34 232 ARG A CA 1
ATOM 1852 C C . ARG A 1 232 ? -0.725 -12.806 -35.013 1.00 61.34 232 ARG A C 1
ATOM 1854 O O . ARG A 1 232 ? -1.024 -13.812 -35.655 1.00 61.34 232 ARG A O 1
ATOM 1861 N N . THR A 1 233 ? -1.364 -11.641 -35.110 1.00 58.50 233 THR A N 1
ATOM 1862 C CA . THR A 1 233 ? -2.417 -11.298 -36.085 1.00 58.50 233 THR A CA 1
ATOM 1863 C C . THR A 1 233 ? -1.831 -10.557 -37.270 1.00 58.50 233 THR A C 1
ATOM 1865 O O . THR A 1 233 ? -2.205 -10.905 -38.409 1.00 58.50 233 THR A O 1
#

Mean predicted aligned error: 11.56 Å

Sequence (233 aa):
MSTIISSVSSISCFFHTLPFRIASPLLFVSRMLYILLLGIPSATILYRAICTPYVLPIFSPGVSLSVLLSPTERRKPWKLYLTPGLLVLHIALNTPIRAIETSGTLMWTNVAHGYLALYLLAVLLTSMALSPLPVMIIRLSLQRNHDYYDDGNPLSTEPKTEAEQAAAFNLSEFSKDEEVVGLRDEDDPYTSLYDCFKRMLNEESWRVFYRAYWATVFGQIQWLLPAILYTRT

pLDDT: mean 74.35, std 14.99, range [34.09, 93.31]

Foldseek 3Di:
DPVVVVVVVVVVVVVVPLPCVPPDVVVVVVVLVCCLPPVQVVLLLVLLVVQDQFDADPVCVVLSCPLSAFPVCVVPVVVSSVLACLSVLSCVLVVVLVSLLVVVVVVLVVDDPPCPVVNLVVLLVVLVVNLLSVLLNSLSSNQHDDDPVVVPPPPPPDQGHSVSSCVVVVTDGNDPPDDRPDRPDNVDDQPHSVSSVVVCCVPPNPCSSCVPSVVSSVVSCVSCVVVVVVVVD

InterPro domains:
  IPR023395 Mitochondrial carrier protein domain superfamily [G3DSA:1.50.40.10] (93-230)
  IPR023395 Mitochondrial carrier protein domain superfamily [SSF103506] (114-223)

Nearest PDB structures (foldseek):
  1okc-assembly1_A  TM=2.712E-01  e=2.425E-01  Bos taurus